Protein AF-A0A3L6LCI3-F1 (afdb_monomer)

Foldseek 3Di:
DDDDPVVVVCVVPDPDDDPVVVVVVVVVVVVVVVVCLVVDLQPVVVLPDLVNQLCCVCPVVVHPGSPDCVCVVCSVVSSCVQQNDRVRNCVSPVVCQQQCWDAAPQLVHNPGIHGNVVDPDPSSVVSNVVVVVVVVVVVVVVVVVVVVVVVVVVVPQDPFNVQQVVALVCQPVLVPDPQWHAQPPDDPGGRIGGDPVVVVVSVVVVVVVVVVPDDDDPPPPPPDDPPDPVVQVVDPPDDDDDDD

Organism: NCBI:txid630700

Mean predicted aligned error: 19.73 Å

Structure (mmCIF, N/CA/C/O backbone):
data_AF-A0A3L6LCI3-F1
#
_entry.id   AF-A0A3L6LCI3-F1
#
loop_
_atom_site.group_PDB
_atom_site.id
_atom_site.type_symbol
_atom_site.label_atom_id
_atom_site.label_alt_id
_atom_site.label_comp_id
_atom_site.label_asym_id
_atom_site.label_entity_id
_atom_site.label_seq_id
_atom_site.pdbx_PDB_ins_code
_atom_site.Cartn_x
_atom_site.Cartn_y
_atom_site.Cartn_z
_atom_site.occupancy
_atom_site.B_iso_or_equiv
_atom_site.auth_seq_id
_atom_site.auth_comp_id
_atom_site.auth_asym_id
_atom_site.auth_atom_id
_atom_site.pdbx_PDB_model_num
ATOM 1 N N . MET A 1 1 ? 17.585 -8.993 -32.940 1.00 32.72 1 MET A N 1
ATOM 2 C CA . MET A 1 1 ? 18.441 -8.132 -33.786 1.00 32.72 1 MET A CA 1
ATOM 3 C C . MET A 1 1 ? 17.906 -6.717 -33.673 1.00 32.72 1 MET A C 1
ATOM 5 O O . MET A 1 1 ? 16.774 -6.487 -34.074 1.00 32.72 1 MET A O 1
ATOM 9 N N . GLY A 1 2 ? 18.643 -5.826 -33.009 1.00 42.09 2 GLY A N 1
ATOM 10 C CA . GLY A 1 2 ? 18.214 -4.447 -32.771 1.00 42.09 2 GLY A CA 1
ATOM 11 C C . GLY A 1 2 ? 18.491 -3.574 -33.990 1.00 42.09 2 GLY A C 1
ATOM 12 O O . GLY A 1 2 ? 19.618 -3.546 -34.478 1.00 42.09 2 GLY A O 1
ATOM 13 N N . LEU A 1 3 ? 17.468 -2.875 -34.481 1.00 35.41 3 LEU A N 1
ATOM 14 C CA . LEU A 1 3 ? 17.652 -1.781 -35.430 1.00 35.41 3 LEU A CA 1
ATOM 15 C C . LEU A 1 3 ? 18.329 -0.618 -34.696 1.00 35.41 3 LEU A C 1
ATOM 17 O O . LEU A 1 3 ? 17.829 -0.126 -33.687 1.00 35.41 3 LEU A O 1
ATOM 21 N N . THR A 1 4 ? 19.499 -0.221 -35.182 1.00 44.41 4 THR A N 1
ATOM 22 C CA . THR A 1 4 ? 20.309 0.866 -34.631 1.00 44.41 4 THR A CA 1
ATOM 23 C C . THR A 1 4 ? 19.629 2.222 -34.849 1.00 44.41 4 THR A C 1
ATOM 25 O O . THR A 1 4 ? 18.933 2.433 -35.843 1.00 44.41 4 THR A O 1
ATOM 28 N N . MET A 1 5 ? 19.851 3.174 -33.930 1.00 46.12 5 MET A N 1
ATOM 29 C CA . MET A 1 5 ? 19.224 4.509 -33.948 1.00 46.12 5 MET A CA 1
ATOM 30 C C . MET A 1 5 ? 19.386 5.272 -35.277 1.00 46.12 5 MET A C 1
ATOM 32 O O . MET A 1 5 ? 18.528 6.081 -35.612 1.00 46.12 5 MET A O 1
ATOM 36 N N . GLN A 1 6 ? 20.418 5.000 -36.081 1.00 41.06 6 GLN A N 1
ATOM 37 C CA . GLN A 1 6 ? 20.589 5.637 -37.395 1.00 41.06 6 GLN A CA 1
ATOM 38 C C . GLN A 1 6 ? 19.494 5.262 -38.408 1.00 41.06 6 GLN A C 1
ATOM 40 O O . GLN A 1 6 ? 19.037 6.132 -39.143 1.00 41.06 6 GLN A O 1
ATOM 45 N N . ALA A 1 7 ? 18.979 4.027 -38.383 1.00 47.06 7 ALA A N 1
ATOM 46 C CA . ALA A 1 7 ? 17.879 3.611 -39.260 1.00 47.06 7 ALA A CA 1
ATOM 47 C C . ALA A 1 7 ? 16.532 4.269 -38.884 1.00 47.06 7 ALA A C 1
ATOM 49 O O . ALA A 1 7 ? 15.598 4.308 -39.687 1.00 47.06 7 ALA A O 1
ATOM 50 N N . THR A 1 8 ? 16.413 4.801 -37.659 1.00 48.66 8 THR A N 1
ATOM 51 C CA . THR A 1 8 ? 15.167 5.399 -37.146 1.00 48.66 8 THR A CA 1
ATOM 52 C C . THR A 1 8 ? 14.911 6.816 -37.661 1.00 48.66 8 THR A C 1
ATOM 54 O O . THR A 1 8 ? 13.756 7.245 -37.723 1.00 48.66 8 THR A O 1
ATOM 57 N N . THR A 1 9 ? 15.958 7.534 -38.074 1.00 49.41 9 THR A N 1
ATOM 58 C CA . THR A 1 9 ? 15.839 8.894 -38.617 1.00 49.41 9 THR A CA 1
ATOM 59 C C . THR A 1 9 ? 15.362 8.869 -40.069 1.00 49.41 9 THR A C 1
ATOM 61 O O . THR A 1 9 ? 14.516 9.674 -40.445 1.00 49.41 9 THR A O 1
ATOM 64 N N . GLU A 1 10 ? 15.816 7.891 -40.858 1.00 51.12 10 GLU A N 1
ATOM 65 C CA . GLU A 1 10 ? 15.483 7.759 -42.285 1.00 51.12 10 GLU A CA 1
ATOM 66 C C . GLU A 1 10 ? 14.025 7.335 -42.534 1.00 51.12 10 GLU A C 1
ATOM 68 O O . GLU A 1 10 ? 13.419 7.728 -43.529 1.00 51.12 10 GLU A O 1
ATOM 73 N N . LEU A 1 11 ? 13.402 6.587 -41.612 1.00 51.72 11 LEU A N 1
ATOM 74 C CA . LEU A 1 11 ? 11.986 6.205 -41.737 1.00 51.72 11 LEU A CA 1
ATOM 75 C C . LEU A 1 11 ? 11.007 7.352 -41.441 1.00 51.72 11 LEU A C 1
ATOM 77 O O . LEU A 1 11 ? 9.846 7.264 -41.839 1.00 51.72 11 LEU A O 1
ATOM 81 N N . LYS A 1 12 ? 11.456 8.405 -40.745 1.00 51.84 12 LYS A N 1
ATOM 82 C CA . LYS A 1 12 ? 10.660 9.619 -40.503 1.00 51.84 12 LYS A CA 1
ATOM 83 C C . LYS A 1 12 ? 10.678 10.586 -41.690 1.00 51.84 12 LYS A C 1
ATOM 85 O O . LYS A 1 12 ? 9.777 11.412 -41.777 1.00 51.84 12 LYS A O 1
ATOM 90 N N . THR A 1 13 ? 11.681 10.501 -42.566 1.00 52.44 13 THR A N 1
ATOM 91 C CA . THR A 1 13 ? 11.936 11.485 -43.634 1.00 52.44 13 THR A CA 1
ATOM 92 C C . THR A 1 13 ? 11.823 10.932 -45.055 1.00 52.44 13 THR A C 1
ATOM 94 O O . THR A 1 13 ? 11.831 11.718 -45.997 1.00 52.44 13 THR A O 1
ATOM 97 N N . ALA A 1 14 ? 11.688 9.617 -45.248 1.00 49.41 14 ALA A N 1
ATOM 98 C CA . ALA A 1 14 ? 11.545 9.039 -46.583 1.00 49.41 14 ALA A CA 1
ATOM 99 C C . ALA A 1 14 ? 10.109 9.181 -47.126 1.00 49.41 14 ALA A C 1
ATOM 101 O O . ALA A 1 14 ? 9.193 8.465 -46.706 1.00 49.41 14 ALA A O 1
ATOM 102 N N . GLU A 1 15 ? 9.924 10.083 -48.091 1.00 48.50 15 GLU A N 1
ATOM 103 C CA . GLU A 1 15 ? 8.710 10.183 -48.905 1.00 48.50 15 GLU A CA 1
ATOM 104 C C . GLU A 1 15 ? 8.421 8.839 -49.604 1.00 48.50 15 GLU A C 1
ATOM 106 O O . GLU A 1 15 ? 9.296 8.252 -50.240 1.00 48.50 15 GLU A O 1
ATOM 111 N N . GLY A 1 16 ? 7.187 8.330 -49.469 1.00 54.41 16 GLY A N 1
ATOM 112 C CA . GLY A 1 16 ? 6.705 7.167 -50.231 1.00 54.41 16 GLY A CA 1
ATOM 113 C C . GLY A 1 16 ? 6.330 5.899 -49.448 1.00 54.41 16 GLY A C 1
ATOM 114 O O . GLY A 1 16 ? 6.072 4.873 -50.076 1.00 54.41 16 GLY A O 1
ATOM 115 N N . LYS A 1 17 ? 6.246 5.909 -48.108 1.00 56.97 17 LYS A N 1
ATOM 116 C CA . LYS A 1 17 ? 5.760 4.740 -47.335 1.00 56.97 17 LYS A CA 1
ATOM 117 C C . LYS A 1 17 ? 4.324 4.904 -46.825 1.00 56.97 17 LYS A C 1
ATOM 119 O O . LYS A 1 17 ? 3.899 5.985 -46.432 1.00 56.97 17 LYS A O 1
ATOM 124 N N . SER A 1 18 ? 3.582 3.788 -46.827 1.00 66.12 18 SER A N 1
ATOM 125 C CA . SER A 1 18 ? 2.167 3.709 -46.433 1.00 66.12 18 SER A CA 1
ATOM 126 C C . SER A 1 18 ? 1.929 4.308 -45.036 1.00 66.12 18 SER A C 1
ATOM 128 O O . SER A 1 18 ? 2.575 3.864 -44.082 1.00 66.12 18 SER A O 1
ATOM 130 N N . PRO A 1 19 ? 0.962 5.232 -44.867 1.00 69.94 19 PRO A N 1
ATOM 131 C CA . PRO A 1 19 ? 0.621 5.840 -43.575 1.00 69.94 19 PRO A CA 1
ATOM 132 C C . PRO A 1 19 ? 0.381 4.830 -42.444 1.00 69.94 19 PRO A C 1
ATOM 134 O O . PRO A 1 19 ? 0.658 5.113 -41.280 1.00 69.94 19 PRO A O 1
ATOM 137 N N . ARG A 1 20 ? -0.073 3.613 -42.779 1.00 67.75 20 ARG A N 1
ATOM 138 C CA . ARG A 1 20 ? -0.286 2.530 -41.808 1.00 67.75 20 ARG A CA 1
ATOM 139 C C . ARG A 1 20 ? 1.012 2.006 -41.191 1.00 67.75 20 ARG A C 1
ATOM 141 O O . ARG A 1 20 ? 1.015 1.677 -40.013 1.00 67.75 20 ARG A O 1
ATOM 148 N N . LEU A 1 21 ? 2.105 1.947 -41.954 1.00 66.62 21 LEU A N 1
ATOM 149 C CA . LEU A 1 21 ? 3.417 1.514 -41.455 1.00 66.62 21 LEU A CA 1
ATOM 150 C C . LEU A 1 21 ? 4.016 2.550 -40.496 1.00 66.62 21 LEU A C 1
ATOM 152 O O . LEU A 1 21 ? 4.555 2.176 -39.459 1.00 66.62 21 LEU A O 1
ATOM 156 N N . ILE A 1 22 ? 3.861 3.843 -40.801 1.00 70.12 22 ILE A N 1
ATOM 157 C CA . ILE A 1 22 ? 4.295 4.935 -39.915 1.00 70.12 22 ILE A CA 1
ATOM 158 C C . ILE A 1 22 ? 3.486 4.915 -38.612 1.00 70.12 22 ILE A C 1
ATOM 160 O O . ILE A 1 22 ? 4.073 4.970 -37.533 1.00 70.12 22 ILE A O 1
ATOM 164 N N . ALA A 1 23 ? 2.1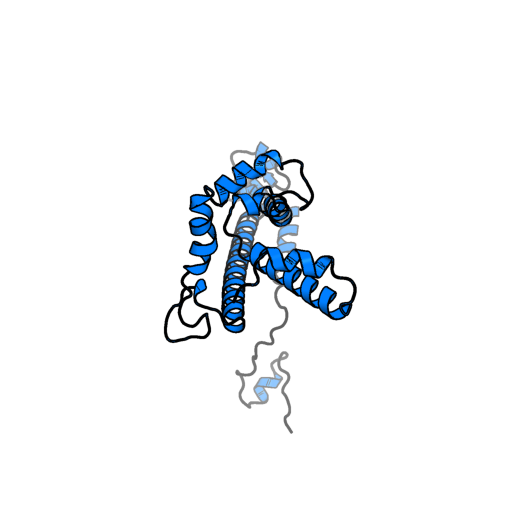61 4.766 -38.699 1.00 71.62 23 ALA A N 1
ATOM 165 C CA . ALA A 1 23 ? 1.294 4.676 -37.526 1.00 71.62 23 ALA A CA 1
ATOM 166 C C . ALA A 1 23 ? 1.604 3.441 -36.662 1.00 71.62 23 ALA A C 1
ATOM 168 O O . ALA A 1 23 ? 1.714 3.557 -35.445 1.00 71.62 23 ALA A O 1
ATOM 169 N N . ALA A 1 24 ? 1.809 2.271 -37.278 1.00 64.94 24 ALA A N 1
ATOM 170 C CA . ALA A 1 24 ? 2.185 1.051 -36.564 1.00 64.94 24 ALA A CA 1
ATOM 171 C C . ALA A 1 24 ? 3.542 1.195 -35.856 1.00 64.94 24 ALA A C 1
ATOM 173 O O . ALA A 1 24 ? 3.693 0.778 -34.710 1.00 64.94 24 ALA A O 1
ATOM 174 N N . PHE A 1 25 ? 4.516 1.837 -36.503 1.00 66.94 25 PHE A N 1
ATOM 175 C CA . PHE A 1 25 ? 5.829 2.085 -35.916 1.00 66.94 25 PHE A CA 1
ATOM 176 C C . PHE A 1 25 ? 5.777 3.106 -34.769 1.00 66.94 25 PHE A C 1
ATOM 178 O O . PHE A 1 25 ? 6.369 2.882 -33.716 1.00 66.94 25 PHE A O 1
ATOM 185 N N . GLN A 1 26 ? 5.018 4.194 -34.918 1.00 72.50 26 GLN A N 1
ATOM 186 C CA . GLN A 1 26 ? 4.777 5.154 -33.835 1.00 72.50 26 GLN A CA 1
ATOM 187 C C . GLN A 1 26 ? 4.053 4.511 -32.649 1.00 72.50 26 GLN A C 1
ATOM 189 O O . GLN A 1 26 ? 4.414 4.771 -31.501 1.00 72.50 26 GLN A O 1
ATOM 194 N N . ALA A 1 27 ? 3.071 3.647 -32.912 1.00 69.06 27 ALA A N 1
ATOM 195 C CA . ALA A 1 27 ? 2.385 2.884 -31.879 1.00 69.06 27 ALA A CA 1
ATOM 196 C C . ALA A 1 27 ? 3.347 1.927 -31.157 1.00 69.06 27 ALA A C 1
ATOM 198 O O . ALA A 1 27 ? 3.328 1.864 -29.929 1.00 69.06 27 ALA A O 1
ATOM 199 N N . HIS A 1 28 ? 4.236 1.248 -31.887 1.00 66.69 28 HIS A N 1
ATOM 200 C CA . HIS A 1 28 ? 5.262 0.380 -31.307 1.00 66.69 28 HIS A CA 1
ATOM 201 C C . HIS A 1 28 ? 6.237 1.156 -30.413 1.00 66.69 28 HIS A C 1
ATOM 203 O O . HIS A 1 28 ? 6.391 0.795 -29.251 1.00 66.69 28 HIS A O 1
ATOM 209 N N . ILE A 1 29 ? 6.789 2.278 -30.893 1.00 68.75 29 ILE A N 1
ATOM 210 C CA . ILE A 1 29 ? 7.666 3.157 -30.098 1.00 68.75 29 ILE A CA 1
ATOM 211 C C . ILE A 1 29 ? 6.950 3.661 -28.845 1.00 68.75 29 ILE A C 1
ATOM 213 O O . ILE A 1 29 ? 7.531 3.695 -27.766 1.00 68.75 29 ILE A O 1
ATOM 217 N N . THR A 1 30 ? 5.688 4.066 -28.977 1.00 68.50 30 THR A N 1
ATOM 218 C CA . THR A 1 30 ? 4.899 4.575 -27.848 1.00 68.50 30 THR A CA 1
ATOM 219 C C . THR A 1 30 ? 4.636 3.471 -26.822 1.00 68.50 30 THR A C 1
ATOM 221 O O . THR A 1 30 ? 4.711 3.719 -25.622 1.00 68.50 30 THR A O 1
ATOM 224 N N . THR A 1 31 ? 4.397 2.243 -27.285 1.00 63.69 31 THR A N 1
ATOM 225 C CA . THR A 1 31 ? 4.211 1.064 -26.428 1.00 63.69 31 THR A CA 1
ATOM 226 C C . THR A 1 31 ? 5.503 0.682 -25.709 1.00 63.69 31 THR A C 1
ATOM 228 O O . THR A 1 31 ? 5.476 0.430 -24.507 1.00 63.69 31 THR A O 1
ATOM 231 N N . ASP A 1 32 ? 6.637 0.673 -26.410 1.00 61.31 32 ASP A N 1
ATOM 232 C CA . ASP A 1 32 ? 7.935 0.362 -25.808 1.00 61.31 32 ASP A CA 1
ATOM 233 C C . ASP A 1 32 ? 8.369 1.451 -24.824 1.00 61.31 32 ASP A C 1
ATOM 235 O O . ASP A 1 32 ? 8.791 1.136 -23.718 1.00 61.31 32 ASP A O 1
ATOM 239 N N . LYS A 1 33 ? 8.138 2.729 -25.143 1.00 63.88 33 LYS A N 1
ATOM 240 C CA . LYS A 1 33 ? 8.373 3.836 -24.209 1.00 63.88 33 LYS A CA 1
ATOM 241 C C . LYS A 1 33 ? 7.529 3.703 -22.938 1.00 63.88 33 LYS A C 1
ATOM 243 O O . LYS A 1 33 ? 8.049 3.890 -21.844 1.00 63.88 33 LYS A O 1
ATOM 248 N N . ALA A 1 34 ? 6.248 3.354 -23.065 1.00 59.12 34 ALA A N 1
ATOM 249 C CA . ALA A 1 34 ? 5.382 3.120 -21.911 1.00 59.12 34 ALA A CA 1
ATOM 250 C C . ALA A 1 34 ? 5.844 1.908 -21.079 1.00 59.12 34 ALA A C 1
ATOM 252 O O . ALA A 1 34 ? 5.776 1.942 -19.852 1.00 59.12 34 ALA A O 1
ATOM 253 N N . ARG A 1 35 ? 6.357 0.851 -21.727 1.00 56.38 35 ARG A N 1
ATOM 254 C CA . ARG A 1 35 ? 6.967 -0.299 -21.041 1.00 56.38 35 ARG A CA 1
ATOM 255 C C . ARG A 1 35 ? 8.229 0.111 -20.279 1.00 56.38 35 ARG A C 1
ATOM 257 O O . ARG A 1 35 ? 8.365 -0.258 -19.116 1.00 56.38 35 ARG A O 1
ATOM 264 N N . ASP A 1 36 ? 9.112 0.885 -20.899 1.00 63.78 36 ASP A N 1
ATOM 265 C CA . ASP A 1 36 ? 10.363 1.346 -20.292 1.00 63.78 36 ASP A CA 1
ATOM 266 C C . ASP A 1 36 ? 10.110 2.310 -19.122 1.00 63.78 36 ASP A C 1
ATOM 268 O O . ASP A 1 36 ? 10.795 2.249 -18.103 1.00 63.78 36 ASP A O 1
ATOM 272 N N . GLU A 1 37 ? 9.084 3.161 -19.216 1.00 61.91 37 GLU A N 1
ATOM 273 C CA . GLU A 1 37 ? 8.631 4.013 -18.110 1.00 61.91 37 GLU A CA 1
ATOM 274 C C . GLU A 1 37 ? 8.095 3.186 -16.927 1.00 61.91 37 GLU A C 1
ATOM 276 O O . GLU A 1 37 ? 8.355 3.536 -15.777 1.00 61.91 37 GLU A O 1
ATOM 281 N N . LEU A 1 38 ? 7.408 2.067 -17.191 1.00 56.84 38 LEU A N 1
ATOM 282 C CA . LEU A 1 38 ? 6.900 1.143 -16.166 1.00 56.84 38 LEU A CA 1
ATOM 283 C C . LEU A 1 38 ? 7.989 0.260 -15.537 1.00 56.84 38 LEU A C 1
ATOM 285 O O . LEU A 1 38 ? 7.822 -0.197 -14.408 1.00 56.84 38 LEU A O 1
ATOM 289 N N . GLN A 1 39 ? 9.092 0.015 -16.247 1.00 62.38 39 GLN A N 1
ATOM 290 C CA . GLN A 1 39 ? 10.251 -0.723 -15.734 1.00 62.38 39 GLN A CA 1
ATOM 291 C C . GLN A 1 39 ? 11.359 0.186 -15.191 1.00 62.38 39 GLN A C 1
ATOM 293 O O . GLN A 1 39 ? 12.398 -0.311 -14.757 1.00 62.38 39 GLN A O 1
ATOM 298 N N . GLN A 1 40 ? 11.156 1.507 -15.190 1.00 69.06 40 GLN A N 1
ATOM 299 C CA . GLN A 1 40 ? 12.139 2.452 -14.681 1.00 69.06 40 GLN A CA 1
ATOM 300 C C . GLN A 1 40 ? 12.394 2.184 -13.191 1.00 69.06 40 GLN A C 1
ATOM 302 O O . GLN A 1 40 ? 11.510 2.364 -12.358 1.00 69.06 40 GLN A O 1
ATOM 307 N N . THR A 1 41 ? 13.617 1.784 -12.848 1.00 71.00 41 THR A N 1
ATOM 308 C CA . THR A 1 41 ? 14.081 1.620 -11.458 1.00 71.00 41 THR A CA 1
ATOM 309 C C . THR A 1 41 ? 14.985 2.765 -11.006 1.00 71.00 41 THR A C 1
ATOM 311 O O . THR A 1 41 ? 15.467 2.776 -9.880 1.00 71.00 41 THR A O 1
ATOM 314 N N . ASP A 1 42 ? 15.220 3.752 -11.866 1.00 82.38 42 ASP A N 1
ATOM 315 C CA . ASP A 1 42 ? 16.011 4.928 -11.529 1.00 82.38 42 ASP A CA 1
ATOM 316 C C . ASP A 1 42 ? 15.129 5.980 -10.850 1.00 82.38 42 ASP A C 1
ATOM 318 O O . ASP A 1 42 ? 14.362 6.699 -11.504 1.00 82.38 42 ASP A O 1
ATOM 322 N N . LEU A 1 43 ? 15.271 6.102 -9.528 1.00 85.19 43 LEU A N 1
ATOM 323 C CA . LEU A 1 43 ? 14.546 7.088 -8.733 1.00 85.19 43 LEU A CA 1
ATOM 324 C C . LEU A 1 43 ? 14.728 8.509 -9.285 1.00 85.19 43 LEU A C 1
ATOM 326 O O . LEU A 1 43 ? 13.774 9.283 -9.278 1.00 85.19 43 LEU A O 1
ATOM 330 N N . ASN A 1 44 ? 15.908 8.877 -9.797 1.00 86.69 44 ASN A N 1
ATOM 331 C CA . ASN A 1 44 ? 16.148 10.224 -10.327 1.00 86.69 44 ASN A CA 1
ATOM 332 C C . ASN A 1 44 ? 15.313 10.517 -11.572 1.00 86.69 44 ASN A C 1
ATOM 334 O O . ASN A 1 44 ? 14.915 11.660 -11.771 1.00 86.69 44 ASN A O 1
ATOM 338 N N . LYS A 1 45 ? 14.977 9.499 -12.365 1.00 85.06 45 LYS A N 1
ATOM 339 C CA . LYS A 1 45 ? 14.060 9.647 -13.500 1.00 85.06 45 LYS A CA 1
ATOM 340 C C . LYS A 1 45 ? 12.602 9.622 -13.051 1.00 85.06 45 LYS A C 1
ATOM 342 O O . LYS A 1 45 ? 11.815 10.454 -13.494 1.00 85.06 45 LYS A O 1
ATOM 347 N N . ILE A 1 46 ? 12.245 8.720 -12.136 1.00 84.31 46 ILE A N 1
ATOM 348 C CA . ILE A 1 46 ? 10.865 8.558 -11.648 1.00 84.31 46 ILE A CA 1
ATOM 349 C C . ILE A 1 46 ? 10.372 9.828 -10.944 1.00 84.31 46 ILE A C 1
ATOM 351 O O . ILE A 1 46 ? 9.253 10.271 -11.207 1.00 84.31 46 ILE A O 1
ATOM 355 N N . LYS A 1 47 ? 11.216 10.458 -10.114 1.00 87.38 47 LYS A N 1
ATOM 356 C CA . LYS A 1 47 ? 10.904 11.701 -9.379 1.00 87.38 47 LYS A CA 1
ATOM 357 C C . LYS A 1 47 ? 10.477 12.855 -10.289 1.00 87.38 47 LYS A C 1
ATOM 359 O O . LYS A 1 47 ? 9.695 13.713 -9.883 1.00 87.38 47 LYS A O 1
ATOM 364 N N . LEU A 1 48 ? 10.964 12.865 -11.528 1.00 86.06 48 LEU A N 1
ATOM 365 C CA . LEU A 1 48 ? 10.647 13.901 -12.508 1.00 86.06 48 LEU A CA 1
ATOM 366 C C . LEU A 1 48 ? 9.277 13.693 -13.164 1.00 86.06 48 LEU A C 1
ATOM 368 O O . LEU A 1 48 ? 8.723 14.644 -13.716 1.00 86.06 48 LEU A O 1
ATOM 372 N N . THR A 1 49 ? 8.709 12.486 -13.085 1.00 85.56 49 THR A N 1
ATOM 373 C CA . THR A 1 49 ? 7.417 12.171 -13.701 1.00 85.56 49 THR A CA 1
ATOM 374 C C . THR A 1 49 ? 6.261 12.817 -12.940 1.00 85.56 49 THR A C 1
ATOM 376 O O . THR A 1 49 ? 6.194 12.792 -11.710 1.00 85.56 49 THR A O 1
ATOM 379 N N . GLU A 1 50 ? 5.282 13.353 -13.670 1.00 86.38 50 GLU A N 1
ATOM 380 C CA . GLU A 1 50 ? 4.083 13.918 -13.040 1.00 86.38 50 GLU A CA 1
ATOM 381 C C . GLU A 1 50 ? 3.233 12.857 -12.334 1.00 86.38 50 GLU A C 1
ATOM 383 O O . GLU A 1 50 ? 2.576 13.165 -11.342 1.00 86.38 50 GLU A O 1
ATOM 388 N N . ALA A 1 51 ? 3.268 11.603 -12.793 1.00 86.56 51 ALA A N 1
ATOM 389 C CA . ALA A 1 51 ? 2.588 10.498 -12.122 1.00 86.56 51 ALA A CA 1
ATOM 390 C C . ALA A 1 51 ? 3.129 10.291 -10.698 1.00 86.56 51 ALA A C 1
ATOM 392 O O . ALA A 1 51 ? 2.350 10.242 -9.743 1.00 86.56 51 ALA A O 1
ATOM 393 N N . PHE A 1 52 ? 4.456 10.258 -10.540 1.00 87.44 52 PHE A N 1
ATOM 394 C CA . PHE A 1 52 ? 5.087 10.131 -9.231 1.00 87.44 52 PHE A CA 1
ATOM 395 C C . PHE A 1 52 ? 4.789 11.333 -8.332 1.00 87.44 52 PHE A C 1
ATOM 397 O O . PHE A 1 52 ? 4.380 11.152 -7.185 1.00 87.44 52 PHE A O 1
ATOM 404 N N . LYS A 1 53 ? 4.919 12.565 -8.847 1.00 90.88 53 LYS A N 1
ATOM 405 C CA . LYS A 1 53 ? 4.625 13.774 -8.057 1.00 90.88 53 LYS A CA 1
ATOM 406 C C . LYS A 1 53 ? 3.175 13.802 -7.580 1.00 90.88 53 LYS A C 1
ATOM 408 O O . LYS A 1 53 ? 2.930 14.067 -6.406 1.00 90.88 53 LYS A O 1
ATOM 413 N N . LYS A 1 54 ? 2.214 13.467 -8.449 1.00 92.81 54 LYS A N 1
ATOM 414 C CA . LYS A 1 54 ? 0.789 13.354 -8.091 1.00 92.81 54 LYS A CA 1
ATOM 415 C C . LYS A 1 54 ? 0.560 12.337 -6.969 1.00 92.81 54 LYS A C 1
ATOM 417 O O . LYS A 1 54 ? -0.146 12.651 -6.011 1.00 92.81 54 LYS A O 1
ATOM 422 N N . ALA A 1 55 ? 1.185 11.162 -7.056 1.00 91.38 55 ALA A N 1
ATOM 423 C CA . ALA A 1 55 ? 1.088 10.133 -6.023 1.00 91.38 55 ALA A CA 1
ATOM 424 C C . ALA A 1 55 ? 1.706 10.591 -4.690 1.00 91.38 55 ALA A C 1
ATOM 426 O O . ALA A 1 55 ? 1.073 10.463 -3.644 1.00 91.38 55 ALA A O 1
ATOM 427 N N . MET A 1 56 ? 2.898 11.194 -4.715 1.00 92.19 56 MET A N 1
ATOM 428 C CA . MET A 1 56 ? 3.567 11.718 -3.518 1.00 92.19 56 MET A CA 1
ATOM 429 C C . MET A 1 56 ? 2.773 12.842 -2.844 1.00 92.19 56 MET A C 1
ATOM 431 O O . MET A 1 56 ? 2.645 12.841 -1.619 1.00 92.19 56 MET A O 1
ATOM 435 N N . ARG A 1 57 ? 2.195 13.767 -3.625 1.00 94.50 57 ARG A N 1
ATOM 436 C CA . ARG A 1 57 ? 1.321 14.836 -3.113 1.00 94.50 57 ARG A CA 1
ATOM 437 C C . ARG A 1 57 ? 0.158 14.252 -2.317 1.00 94.50 57 ARG A C 1
ATOM 439 O O . ARG A 1 57 ? -0.071 14.654 -1.181 1.00 94.50 57 ARG A O 1
ATOM 446 N N . GLN A 1 58 ? -0.545 13.276 -2.882 1.00 93.38 58 GLN A N 1
ATOM 447 C CA . GLN A 1 58 ? -1.751 12.734 -2.262 1.00 93.38 58 GLN A CA 1
ATOM 448 C C . GLN A 1 58 ? -1.450 11.757 -1.117 1.00 93.38 58 GLN A C 1
ATOM 450 O O . GLN A 1 58 ? -2.035 11.868 -0.044 1.00 93.38 58 GLN A O 1
ATOM 455 N N . ILE A 1 59 ? -0.543 10.801 -1.325 1.00 91.75 59 ILE A N 1
ATOM 456 C CA . ILE A 1 59 ? -0.331 9.683 -0.393 1.00 91.75 59 ILE A CA 1
ATOM 457 C C . ILE A 1 59 ? 0.620 10.080 0.740 1.00 91.75 59 ILE A C 1
ATOM 459 O O . ILE A 1 59 ? 0.339 9.815 1.908 1.00 91.75 59 ILE A O 1
ATOM 463 N N . VAL A 1 60 ? 1.742 10.729 0.412 1.00 93.06 60 VAL A N 1
ATOM 464 C CA . VAL A 1 60 ? 2.812 11.019 1.383 1.00 93.06 60 VAL A CA 1
ATOM 465 C C . VAL A 1 60 ? 2.633 12.394 2.022 1.00 93.06 60 VAL A C 1
ATOM 467 O O . VAL A 1 60 ? 2.725 12.525 3.243 1.00 93.06 60 VAL A O 1
ATOM 470 N N . LEU A 1 61 ? 2.347 13.419 1.216 1.00 93.38 61 LEU A N 1
ATOM 471 C CA . LEU A 1 61 ? 2.136 14.792 1.691 1.00 93.38 61 LEU A CA 1
ATOM 472 C C . LEU A 1 61 ? 0.695 15.066 2.140 1.00 93.38 61 LEU A C 1
ATOM 474 O O . LEU A 1 61 ? 0.450 16.111 2.745 1.00 93.38 61 LEU A O 1
ATOM 478 N N . LYS A 1 62 ? -0.231 14.127 1.896 1.00 92.94 62 LYS A N 1
ATOM 479 C CA . LYS A 1 62 ? -1.651 14.213 2.277 1.00 92.94 62 LYS A CA 1
ATOM 480 C C . LYS A 1 62 ? -2.339 15.476 1.750 1.00 92.94 62 LYS A C 1
ATOM 482 O O . LYS A 1 62 ? -3.171 16.066 2.433 1.00 92.94 62 LYS A O 1
ATOM 487 N N . ALA A 1 63 ? -1.966 15.913 0.550 1.00 91.81 63 ALA A N 1
ATOM 488 C CA . ALA A 1 63 ? -2.641 17.007 -0.127 1.00 91.81 63 ALA A CA 1
ATOM 489 C C . ALA A 1 63 ? -4.082 16.609 -0.481 1.00 91.81 63 ALA A C 1
ATOM 491 O O . ALA A 1 63 ? -4.341 15.468 -0.866 1.00 91.81 63 ALA A O 1
ATOM 492 N N . GLU A 1 64 ? -5.005 17.568 -0.402 1.00 89.25 64 GLU A N 1
ATOM 493 C CA . GLU A 1 64 ? -6.421 17.359 -0.739 1.00 89.25 64 GLU A CA 1
ATOM 494 C C . GLU A 1 64 ? -6.622 16.931 -2.198 1.00 89.25 64 GLU A C 1
ATOM 496 O O . GLU A 1 64 ? -7.518 16.148 -2.508 1.00 89.25 64 GLU A O 1
ATOM 501 N N . THR A 1 65 ? -5.769 17.424 -3.103 1.00 88.19 65 THR A N 1
ATOM 502 C CA . THR A 1 65 ? -5.807 17.098 -4.531 1.00 88.19 65 THR A CA 1
ATOM 503 C C . THR A 1 65 ? -4.429 16.693 -5.043 1.00 88.19 65 THR A C 1
ATOM 505 O O . THR A 1 65 ? -3.394 17.162 -4.566 1.00 88.19 65 THR A O 1
ATOM 508 N N . THR A 1 66 ? -4.404 15.851 -6.078 1.00 85.12 66 THR A N 1
ATOM 509 C CA . THR A 1 66 ? -3.163 15.400 -6.736 1.00 85.12 66 THR A CA 1
ATOM 510 C C . THR A 1 66 ? -2.446 16.518 -7.503 1.00 85.12 66 THR A C 1
ATOM 512 O O . THR A 1 66 ? -1.267 16.391 -7.840 1.00 85.12 66 THR A O 1
ATOM 515 N N . THR A 1 67 ? -3.140 17.622 -7.786 1.00 87.94 67 THR A N 1
ATOM 516 C CA . THR A 1 67 ? -2.628 18.776 -8.538 1.00 87.94 67 THR A CA 1
ATOM 517 C C . THR A 1 67 ? -2.086 19.891 -7.650 1.00 87.94 67 THR A C 1
ATOM 519 O O . THR A 1 67 ? -1.507 20.835 -8.178 1.00 87.94 67 THR A O 1
ATOM 522 N N . SER A 1 68 ? -2.259 19.816 -6.327 1.00 90.00 68 SER A N 1
ATOM 523 C CA . SER A 1 68 ? -1.747 20.841 -5.414 1.00 90.00 68 SER A CA 1
ATOM 524 C C . SER A 1 68 ? -0.219 20.810 -5.349 1.00 90.00 68 SER A C 1
ATOM 526 O O . SER A 1 68 ? 0.366 19.828 -4.898 1.00 90.00 68 SER A O 1
ATOM 528 N N . THR A 1 69 ? 0.423 21.899 -5.774 1.00 90.75 69 THR A N 1
ATOM 529 C CA . THR A 1 69 ? 1.889 22.046 -5.811 1.00 90.75 69 THR A CA 1
ATOM 530 C C . THR A 1 69 ? 2.461 22.781 -4.596 1.00 90.75 69 THR A C 1
ATOM 532 O O . THR A 1 69 ? 3.668 22.993 -4.507 1.00 90.75 69 THR A O 1
ATOM 535 N N . ALA A 1 70 ? 1.616 23.154 -3.628 1.00 91.62 70 ALA A N 1
ATOM 536 C CA . ALA A 1 70 ? 1.990 23.999 -2.488 1.00 91.62 70 ALA A CA 1
ATOM 537 C C . ALA A 1 70 ? 3.138 23.431 -1.633 1.00 91.62 70 ALA A C 1
ATOM 539 O O . ALA A 1 70 ? 3.842 24.179 -0.962 1.00 91.62 70 ALA A O 1
ATOM 540 N N . ARG A 1 71 ? 3.324 22.106 -1.660 1.00 91.88 71 ARG A N 1
ATOM 541 C CA . ARG A 1 71 ? 4.346 21.383 -0.892 1.00 91.88 71 ARG A CA 1
ATOM 542 C C . ARG A 1 71 ? 5.374 20.685 -1.783 1.00 91.88 71 ARG A C 1
ATOM 544 O O . ARG A 1 71 ? 6.076 19.789 -1.322 1.00 91.88 71 ARG A O 1
ATOM 551 N N . ASP A 1 72 ? 5.487 21.086 -3.051 1.00 93.62 72 ASP A N 1
ATOM 552 C CA . ASP A 1 72 ? 6.407 20.447 -4.001 1.00 93.62 72 ASP A CA 1
ATOM 553 C C . ASP A 1 72 ? 7.875 20.568 -3.571 1.00 93.62 72 ASP A C 1
ATOM 555 O O . ASP A 1 72 ? 8.661 19.657 -3.816 1.00 93.62 72 ASP A O 1
ATOM 559 N N . ALA A 1 73 ? 8.223 21.633 -2.842 1.00 93.88 73 ALA A N 1
ATOM 560 C CA . ALA A 1 73 ? 9.550 21.809 -2.251 1.00 93.88 73 ALA A CA 1
ATOM 561 C C . ALA A 1 73 ? 9.941 20.686 -1.264 1.00 93.88 73 ALA A C 1
ATOM 563 O O . ALA A 1 73 ? 11.119 20.502 -0.975 1.00 93.88 73 ALA A O 1
ATOM 564 N N . GLU A 1 74 ? 8.977 19.915 -0.750 1.00 94.06 74 GLU A N 1
ATOM 565 C CA . GLU A 1 74 ? 9.221 18.799 0.171 1.00 94.06 74 GLU A CA 1
ATOM 566 C C . GLU A 1 74 ? 9.368 17.445 -0.538 1.00 94.06 74 GLU A C 1
ATOM 568 O O . GLU A 1 74 ? 9.734 16.458 0.106 1.00 94.06 74 GLU A O 1
ATOM 573 N N . LEU A 1 75 ? 9.071 17.364 -1.842 1.00 92.06 75 LEU A N 1
ATOM 574 C CA . LEU A 1 75 ? 8.975 16.091 -2.561 1.00 92.06 75 LEU A CA 1
ATOM 575 C C . LEU A 1 75 ? 10.284 15.307 -2.546 1.00 92.06 75 LEU A C 1
ATOM 577 O O . LEU A 1 75 ? 10.247 14.111 -2.270 1.00 92.06 75 LEU A O 1
ATOM 581 N N . ASP A 1 76 ? 11.423 15.957 -2.779 1.00 90.62 76 ASP A N 1
ATOM 582 C CA . ASP A 1 76 ? 12.720 15.272 -2.808 1.00 90.62 76 ASP A CA 1
ATOM 583 C C . ASP A 1 76 ? 13.094 14.703 -1.438 1.00 90.62 76 ASP A C 1
ATOM 585 O O . ASP A 1 76 ? 13.452 13.528 -1.326 1.00 90.62 76 ASP A O 1
ATOM 589 N N . ALA A 1 77 ? 12.932 15.499 -0.378 1.00 92.75 77 ALA A N 1
ATOM 590 C CA . ALA A 1 77 ? 13.201 15.059 0.988 1.00 92.75 77 ALA A CA 1
ATOM 591 C C . ALA A 1 77 ? 12.274 13.901 1.401 1.00 92.75 77 ALA A C 1
ATOM 593 O O . ALA A 1 77 ? 12.715 12.914 1.999 1.00 92.75 77 ALA A O 1
ATOM 594 N N . LYS A 1 78 ? 10.984 13.978 1.050 1.00 92.88 78 LYS A N 1
ATOM 595 C CA . LYS A 1 78 ? 10.018 12.906 1.322 1.00 92.88 78 LYS A CA 1
ATOM 596 C C . LYS A 1 78 ? 10.268 11.662 0.482 1.00 92.88 78 LYS A C 1
ATOM 598 O O . LYS A 1 78 ? 10.129 10.565 1.016 1.00 92.88 78 LYS A O 1
ATOM 603 N N . ALA A 1 79 ? 10.660 11.800 -0.781 1.00 89.88 79 ALA A N 1
ATOM 604 C CA . ALA A 1 79 ? 11.023 10.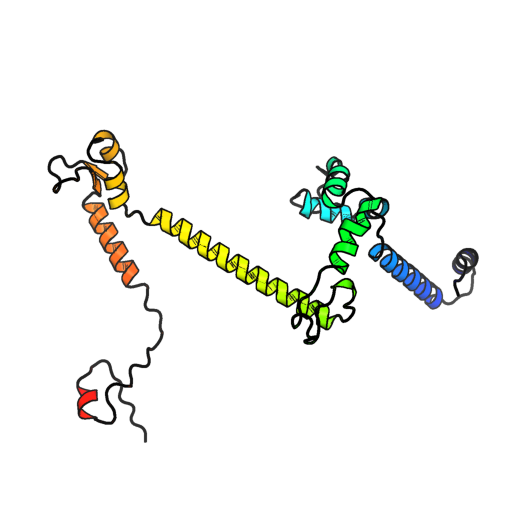671 -1.630 1.00 89.88 79 ALA A CA 1
ATOM 605 C C . ALA A 1 79 ? 12.257 9.952 -1.071 1.00 89.88 79 ALA A C 1
ATOM 607 O O . ALA A 1 79 ? 12.223 8.735 -0.925 1.00 89.88 79 ALA A O 1
ATOM 608 N N . ALA A 1 80 ? 13.289 10.695 -0.659 1.00 89.88 80 ALA A N 1
ATOM 609 C CA . ALA A 1 80 ? 14.472 10.128 -0.014 1.00 89.88 80 ALA A CA 1
ATOM 610 C C . ALA A 1 80 ? 14.133 9.419 1.308 1.00 89.88 80 ALA A C 1
ATOM 612 O O . ALA A 1 80 ? 14.632 8.333 1.576 1.00 89.88 80 ALA A O 1
ATOM 613 N N . THR A 1 81 ? 13.228 9.987 2.111 1.00 91.25 81 THR A N 1
ATOM 614 C CA . THR A 1 81 ? 12.757 9.348 3.355 1.00 91.25 81 THR A CA 1
ATOM 615 C C . THR A 1 81 ? 11.954 8.072 3.082 1.00 91.25 81 THR A C 1
ATOM 617 O O . THR A 1 81 ? 12.050 7.109 3.833 1.00 91.25 81 THR A O 1
ATOM 620 N N . THR A 1 82 ? 11.140 8.067 2.023 1.00 88.12 82 THR A N 1
ATOM 621 C CA . THR A 1 82 ? 10.214 6.963 1.718 1.00 88.12 82 THR A CA 1
ATOM 622 C C . THR A 1 82 ? 10.923 5.800 1.034 1.00 88.12 82 THR A C 1
ATOM 624 O O . THR A 1 82 ? 10.656 4.646 1.356 1.00 88.12 82 THR A O 1
ATOM 627 N N . PHE A 1 83 ? 11.824 6.095 0.096 1.00 87.88 83 PHE A N 1
ATOM 628 C CA . PHE A 1 83 ? 12.423 5.088 -0.777 1.00 87.88 83 PHE A CA 1
ATOM 629 C C . PHE A 1 83 ? 13.947 4.948 -0.625 1.00 87.88 83 PHE A C 1
ATOM 631 O O . PHE A 1 83 ? 14.539 4.037 -1.204 1.00 87.88 83 PHE A O 1
ATOM 638 N N . GLY A 1 84 ? 14.593 5.798 0.174 1.00 89.62 84 GLY A N 1
ATOM 639 C CA . GLY A 1 84 ? 16.048 5.828 0.338 1.00 89.62 84 GLY A CA 1
ATOM 640 C C . GLY A 1 84 ? 16.766 6.628 -0.752 1.00 89.62 84 GLY A C 1
ATOM 641 O O . GLY A 1 84 ? 16.160 7.404 -1.499 1.00 89.62 84 GLY A O 1
ATOM 642 N N . SER A 1 85 ? 18.088 6.457 -0.828 1.00 88.69 85 SER A N 1
ATOM 643 C CA . SER A 1 85 ? 18.896 7.044 -1.902 1.00 88.69 85 SER A CA 1
ATOM 644 C C . SER A 1 85 ? 18.566 6.410 -3.266 1.00 88.69 85 SER A C 1
ATOM 646 O O . SER A 1 85 ? 17.977 5.328 -3.315 1.00 88.69 85 SER A O 1
ATOM 648 N N . PRO A 1 86 ? 18.953 7.036 -4.395 1.00 86.19 86 PRO A N 1
ATOM 649 C CA . PRO A 1 86 ? 18.802 6.423 -5.716 1.00 86.19 86 PRO A CA 1
ATOM 650 C C . PRO A 1 86 ? 19.403 5.013 -5.813 1.00 86.19 86 PRO A C 1
ATOM 652 O O . PRO A 1 86 ? 18.765 4.134 -6.385 1.00 86.19 86 PRO A O 1
ATOM 655 N N . ASP A 1 87 ? 20.555 4.775 -5.180 1.00 86.94 87 ASP A N 1
ATOM 656 C CA . ASP A 1 87 ? 21.211 3.459 -5.165 1.00 86.94 87 ASP A CA 1
ATOM 657 C C . ASP A 1 87 ? 20.426 2.419 -4.349 1.00 86.94 87 ASP A C 1
ATOM 659 O O . ASP A 1 87 ? 20.428 1.233 -4.667 1.00 86.94 87 ASP A O 1
ATOM 663 N N . GLN A 1 88 ? 19.704 2.863 -3.317 1.00 88.12 88 GLN A N 1
ATOM 664 C CA . GLN A 1 88 ? 18.878 2.005 -2.464 1.00 88.12 88 GLN A CA 1
ATOM 665 C C . GLN A 1 88 ? 17.458 1.809 -3.001 1.00 88.12 88 GLN A C 1
ATOM 667 O O . GLN A 1 88 ? 16.746 0.922 -2.536 1.00 88.12 88 GLN A O 1
ATOM 672 N N . PHE A 1 89 ? 17.013 2.625 -3.960 1.00 87.50 89 PHE A N 1
ATOM 673 C CA . PHE A 1 89 ? 15.623 2.642 -4.411 1.00 87.50 89 PHE A CA 1
ATOM 674 C C . PHE A 1 89 ? 15.151 1.285 -4.930 1.00 87.50 89 PHE A C 1
ATOM 676 O O . PHE A 1 89 ? 14.058 0.838 -4.579 1.00 87.50 89 PHE A O 1
ATOM 683 N N . SER A 1 90 ? 15.969 0.626 -5.755 1.00 84.25 90 SER A N 1
ATOM 684 C CA . SER A 1 90 ? 15.625 -0.676 -6.332 1.00 84.25 90 SER A CA 1
ATOM 685 C C . SER A 1 90 ? 15.439 -1.732 -5.241 1.00 84.25 90 SER A C 1
ATOM 687 O O . SER A 1 90 ? 14.464 -2.486 -5.272 1.00 84.25 90 SER A O 1
ATOM 689 N N . GLU A 1 91 ? 16.334 -1.743 -4.250 1.00 86.94 91 GLU A N 1
ATOM 690 C CA . GLU A 1 91 ? 16.270 -2.648 -3.103 1.00 86.94 91 GLU A CA 1
ATOM 691 C C . GLU A 1 91 ? 15.056 -2.338 -2.215 1.00 86.94 91 GLU A C 1
ATOM 693 O O . GLU A 1 91 ? 14.297 -3.230 -1.850 1.00 86.94 91 GLU A O 1
ATOM 698 N N . ASN A 1 92 ? 14.806 -1.058 -1.935 1.00 87.06 92 ASN A N 1
ATOM 699 C CA . ASN A 1 92 ? 13.708 -0.605 -1.084 1.00 87.06 92 ASN A CA 1
ATOM 700 C C . ASN A 1 92 ? 12.324 -0.652 -1.739 1.00 87.06 92 ASN A C 1
ATOM 702 O O . ASN A 1 92 ? 11.334 -0.505 -1.024 1.00 87.06 92 ASN A O 1
ATOM 706 N N . SER A 1 93 ? 12.252 -0.840 -3.056 1.00 85.19 93 SER A N 1
ATOM 707 C CA . SER A 1 93 ? 10.999 -0.814 -3.812 1.00 85.19 93 SER A CA 1
ATOM 708 C C . SER A 1 93 ? 10.739 -2.164 -4.471 1.00 85.19 93 SER A C 1
ATOM 710 O O . SER A 1 93 ? 10.152 -3.049 -3.849 1.00 85.19 93 SER A O 1
ATOM 712 N N . LYS A 1 94 ? 11.184 -2.349 -5.721 1.00 84.38 94 LYS A N 1
ATOM 713 C CA . LYS A 1 94 ? 10.847 -3.534 -6.513 1.00 84.38 94 LYS A CA 1
ATOM 714 C C . LYS A 1 94 ? 11.359 -4.815 -5.861 1.00 84.38 94 LYS A C 1
ATOM 716 O O . LYS A 1 94 ? 10.601 -5.769 -5.779 1.00 84.38 94 LYS A O 1
ATOM 721 N N . ALA A 1 95 ? 12.593 -4.830 -5.354 1.00 88.31 95 ALA A N 1
ATOM 722 C CA . ALA A 1 95 ? 13.156 -6.042 -4.765 1.00 88.31 95 ALA A CA 1
ATOM 723 C C . ALA A 1 95 ? 12.393 -6.484 -3.508 1.00 88.31 95 ALA A C 1
ATOM 725 O O . ALA A 1 95 ? 12.127 -7.669 -3.356 1.00 88.31 95 ALA A O 1
ATOM 726 N N . LYS A 1 96 ? 11.983 -5.552 -2.635 1.00 90.06 96 LYS A N 1
ATOM 727 C CA . LYS A 1 96 ? 11.125 -5.881 -1.483 1.00 90.06 96 LYS A CA 1
ATOM 728 C C . LYS A 1 96 ? 9.789 -6.475 -1.911 1.00 90.06 96 LYS A C 1
ATOM 730 O O . LYS A 1 96 ? 9.375 -7.472 -1.339 1.00 90.06 96 LYS A O 1
ATOM 735 N N . ILE A 1 97 ? 9.147 -5.889 -2.923 1.00 90.31 97 ILE A N 1
ATOM 736 C CA . ILE A 1 97 ? 7.885 -6.413 -3.462 1.00 90.31 97 ILE A CA 1
ATOM 737 C C . ILE A 1 97 ? 8.105 -7.809 -4.048 1.00 90.31 97 ILE A C 1
ATOM 739 O O . ILE A 1 97 ? 7.364 -8.727 -3.726 1.00 90.31 97 ILE A O 1
ATOM 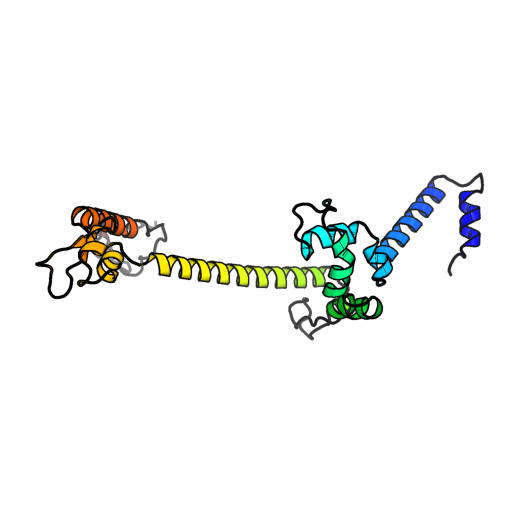743 N N . ASP A 1 98 ? 9.133 -7.982 -4.877 1.00 92.56 98 ASP A N 1
ATOM 744 C CA . ASP A 1 98 ? 9.427 -9.250 -5.540 1.00 92.56 98 ASP A CA 1
ATOM 745 C C . ASP A 1 98 ? 9.784 -10.358 -4.541 1.00 92.56 98 ASP A C 1
ATOM 747 O O . ASP A 1 98 ? 9.427 -11.511 -4.767 1.00 92.56 98 ASP A O 1
ATOM 751 N N . ASN A 1 99 ? 10.477 -10.017 -3.452 1.00 94.81 99 ASN A N 1
ATOM 752 C CA . ASN A 1 99 ? 10.940 -10.960 -2.436 1.00 94.81 99 ASN A CA 1
ATOM 753 C C . ASN A 1 99 ? 9.897 -11.259 -1.353 1.00 94.81 99 ASN A C 1
ATOM 755 O O . ASN A 1 99 ? 10.156 -12.121 -0.515 1.00 94.81 99 ASN A O 1
ATOM 759 N N . GLU A 1 100 ? 8.744 -10.583 -1.355 1.00 94.50 100 GLU A N 1
ATOM 760 C CA . GLU A 1 100 ? 7.669 -10.868 -0.405 1.00 94.50 100 GLU A CA 1
ATOM 761 C C . GLU A 1 100 ? 7.228 -12.328 -0.558 1.00 94.50 100 GLU A C 1
ATOM 763 O O . GLU A 1 100 ? 6.812 -12.758 -1.639 1.00 94.50 100 GLU A O 1
ATOM 768 N N . GLU A 1 101 ? 7.348 -13.105 0.516 1.00 94.88 101 GLU A N 1
ATOM 769 C CA . GLU A 1 101 ? 6.960 -14.508 0.507 1.00 94.88 101 GLU A CA 1
ATOM 770 C C . GLU A 1 101 ? 5.437 -14.627 0.582 1.00 94.88 101 GLU A C 1
ATOM 772 O O . GLU A 1 101 ? 4.787 -14.123 1.494 1.00 94.88 101 GLU A O 1
ATOM 777 N N . ILE A 1 102 ? 4.866 -15.343 -0.378 1.00 94.06 102 ILE A N 1
ATOM 778 C CA . ILE A 1 102 ? 3.461 -15.713 -0.426 1.00 94.06 102 ILE A CA 1
ATOM 779 C C . ILE A 1 102 ? 3.331 -17.133 0.134 1.00 94.06 102 ILE A C 1
ATOM 781 O O . ILE A 1 102 ? 3.809 -18.084 -0.498 1.00 94.06 102 ILE A O 1
ATOM 785 N N . PRO A 1 103 ? 2.667 -17.305 1.293 1.00 91.44 103 PRO A N 1
ATOM 786 C CA . PRO A 1 103 ? 2.424 -18.615 1.877 1.00 91.44 103 PRO A CA 1
ATOM 787 C C . PRO A 1 103 ? 1.699 -19.578 0.932 1.00 91.44 103 PRO A C 1
ATOM 789 O O . PRO A 1 103 ? 0.893 -19.184 0.081 1.00 91.44 103 PRO A O 1
ATOM 792 N N . LYS A 1 104 ? 1.940 -20.875 1.148 1.00 89.31 104 LYS A N 1
ATOM 793 C CA . LYS A 1 104 ? 1.266 -21.959 0.422 1.00 89.31 104 LYS A CA 1
ATOM 794 C C . LYS A 1 104 ? -0.262 -21.833 0.481 1.00 89.31 104 LYS A C 1
ATOM 796 O O . LYS A 1 104 ? -0.827 -21.425 1.497 1.00 89.31 104 LYS A O 1
ATOM 801 N N . GLY A 1 105 ? -0.932 -22.210 -0.605 1.00 85.25 105 GLY A N 1
ATOM 802 C CA . GLY A 1 105 ? -2.393 -22.223 -0.711 1.00 85.25 105 GLY A CA 1
ATOM 803 C C . GLY A 1 105 ? -3.043 -20.871 -1.028 1.00 85.25 105 GLY A C 1
ATOM 804 O O . GLY A 1 105 ? -4.177 -20.854 -1.498 1.00 85.25 105 GLY A O 1
ATOM 805 N N . ILE A 1 106 ? -2.347 -19.738 -0.862 1.00 87.69 106 ILE A N 1
ATOM 806 C CA . ILE A 1 106 ? -2.903 -18.411 -1.195 1.00 87.69 106 ILE A CA 1
ATOM 807 C C . ILE A 1 106 ? -2.876 -18.162 -2.708 1.00 87.69 106 ILE A C 1
ATOM 809 O O . ILE A 1 106 ? -3.854 -17.693 -3.290 1.00 87.69 106 ILE A O 1
ATOM 813 N N . SER A 1 107 ? -1.768 -18.510 -3.365 1.00 79.25 107 SER A N 1
ATOM 814 C CA . SER A 1 107 ? -1.592 -18.349 -4.814 1.00 79.25 107 SER A CA 1
ATOM 815 C C . SER A 1 107 ? -2.368 -19.379 -5.645 1.00 79.25 107 SER A C 1
ATOM 817 O O . SER A 1 107 ? -2.439 -19.254 -6.863 1.00 79.25 107 SER A O 1
ATOM 819 N N . GLY A 1 108 ? -2.972 -20.392 -5.013 1.00 77.44 108 GLY A N 1
ATOM 820 C CA . GLY A 1 108 ? -3.557 -21.555 -5.689 1.00 77.44 108 GLY A CA 1
ATOM 821 C C . GLY A 1 108 ? -2.558 -22.682 -5.975 1.00 77.44 108 GLY A C 1
ATOM 822 O O . GLY A 1 108 ? -2.963 -23.712 -6.504 1.00 77.44 108 GLY A O 1
ATOM 823 N N . ASP A 1 109 ? -1.284 -22.506 -5.610 1.00 75.31 109 ASP A N 1
ATOM 824 C CA . ASP A 1 109 ? -0.306 -23.590 -5.515 1.00 75.31 109 ASP A CA 1
ATOM 825 C C . ASP A 1 109 ? -0.249 -24.094 -4.066 1.00 75.31 109 ASP A C 1
ATOM 827 O O . ASP A 1 109 ? 0.037 -23.338 -3.132 1.00 75.31 109 ASP A O 1
ATOM 831 N N . GLU A 1 110 ? -0.569 -25.369 -3.869 1.00 76.06 110 GLU A N 1
ATOM 832 C CA . GLU A 1 110 ? -0.620 -25.986 -2.541 1.00 76.06 110 GLU A CA 1
ATOM 833 C C . GLU A 1 110 ? 0.748 -26.479 -2.062 1.00 76.06 110 GLU A C 1
ATOM 835 O O . GLU A 1 110 ? 0.924 -26.746 -0.871 1.00 76.06 110 GLU A O 1
ATOM 840 N N . ASN A 1 111 ? 1.731 -26.583 -2.960 1.00 71.44 111 ASN A N 1
ATOM 841 C CA . ASN A 1 111 ? 2.902 -27.402 -2.693 1.00 71.44 111 ASN A CA 1
ATOM 842 C C . ASN A 1 111 ? 4.071 -26.625 -2.085 1.00 71.44 111 ASN A C 1
ATOM 844 O O . ASN A 1 111 ? 4.812 -27.238 -1.327 1.00 71.44 111 ASN A O 1
ATOM 848 N N . ASN A 1 112 ? 4.226 -25.310 -2.324 1.00 74.31 112 ASN A N 1
ATOM 849 C CA . ASN A 1 112 ? 5.296 -24.505 -1.705 1.00 74.31 112 ASN A CA 1
ATOM 850 C C . ASN A 1 112 ? 4.965 -22.999 -1.608 1.00 74.31 112 ASN A C 1
ATOM 852 O O . ASN A 1 112 ? 4.285 -22.474 -2.495 1.00 74.31 112 ASN A O 1
ATOM 856 N N . PRO A 1 113 ? 5.489 -22.283 -0.588 1.00 86.56 113 PRO A N 1
ATOM 857 C CA . PRO A 1 113 ? 5.572 -20.824 -0.610 1.00 86.56 113 PRO A CA 1
ATOM 858 C C . PRO A 1 113 ? 6.355 -20.330 -1.832 1.00 86.56 113 PRO A C 1
ATOM 860 O O . PRO A 1 113 ? 7.291 -20.988 -2.291 1.00 86.56 113 PRO A O 1
ATOM 863 N N . LYS A 1 114 ? 5.974 -19.169 -2.364 1.00 90.19 114 LYS A N 1
ATOM 864 C CA . LYS A 1 114 ? 6.639 -18.529 -3.509 1.00 90.19 114 LYS A CA 1
ATOM 865 C C . LYS A 1 114 ? 6.874 -17.066 -3.215 1.00 90.19 114 LYS A C 1
ATOM 867 O O . LYS A 1 114 ? 6.029 -16.436 -2.596 1.00 90.19 114 LYS A O 1
ATOM 872 N N . THR A 1 115 ? 7.958 -16.499 -3.720 1.00 94.06 115 THR A N 1
ATOM 873 C CA . THR A 1 115 ? 8.126 -15.046 -3.681 1.00 94.06 115 THR A CA 1
ATOM 874 C C . THR A 1 115 ? 7.244 -14.395 -4.746 1.00 94.06 115 THR A C 1
ATOM 876 O O . THR A 1 115 ? 7.091 -14.934 -5.849 1.00 94.06 115 THR A O 1
ATOM 879 N N . LEU A 1 116 ? 6.642 -13.248 -4.434 1.00 93.56 116 LEU A N 1
ATOM 880 C CA . LEU A 1 116 ? 5.674 -12.574 -5.302 1.00 93.56 116 LEU A CA 1
ATOM 881 C C . LEU A 1 116 ? 6.237 -12.290 -6.704 1.00 93.56 116 LEU A C 1
ATOM 883 O O . LEU A 1 116 ? 5.534 -12.464 -7.696 1.00 93.56 116 LEU A O 1
ATOM 887 N N . GLY A 1 117 ? 7.523 -11.947 -6.802 1.00 91.56 117 GLY A N 1
ATOM 888 C CA . GLY A 1 117 ? 8.210 -11.660 -8.063 1.00 91.56 117 GLY A CA 1
ATOM 889 C C . GLY A 1 117 ? 8.373 -12.867 -8.993 1.00 91.56 117 GLY A C 1
ATOM 890 O O . GLY A 1 117 ? 8.657 -12.689 -10.174 1.00 91.56 117 GLY A O 1
ATOM 891 N N . THR A 1 118 ? 8.178 -14.094 -8.498 1.00 93.31 118 THR A N 1
ATOM 892 C CA . THR A 1 118 ? 8.206 -15.317 -9.326 1.00 93.31 118 THR A CA 1
ATOM 893 C C . THR A 1 118 ? 6.837 -15.679 -9.909 1.00 93.31 118 THR A C 1
ATOM 895 O O . THR A 1 118 ? 6.735 -16.581 -10.744 1.00 93.31 118 THR A O 1
ATOM 898 N N . ILE A 1 119 ? 5.774 -14.983 -9.494 1.00 89.31 119 ILE A N 1
ATOM 899 C CA . ILE A 1 119 ? 4.391 -15.267 -9.879 1.00 89.31 119 ILE A CA 1
ATOM 900 C C . ILE A 1 119 ? 4.012 -14.387 -11.071 1.00 89.31 119 ILE A C 1
ATOM 902 O O . ILE A 1 119 ? 3.641 -13.228 -10.923 1.00 89.31 119 ILE A O 1
ATOM 906 N N . ASN A 1 120 ? 4.078 -14.965 -12.269 1.00 87.81 120 ASN A N 1
ATOM 907 C CA . ASN A 1 120 ? 3.747 -14.263 -13.516 1.00 87.81 120 ASN A CA 1
ATOM 908 C C . ASN A 1 120 ? 2.300 -14.495 -13.987 1.00 87.81 120 ASN A C 1
ATOM 910 O O . ASN A 1 120 ? 1.859 -13.875 -14.954 1.00 87.81 120 ASN A O 1
ATOM 914 N N . ASP A 1 121 ? 1.562 -15.397 -13.335 1.00 87.06 121 ASP A N 1
ATOM 915 C CA . ASP A 1 121 ? 0.174 -15.686 -13.688 1.00 87.06 121 ASP A CA 1
ATOM 916 C C . ASP A 1 121 ? -0.781 -14.653 -13.071 1.00 87.06 121 ASP A C 1
ATOM 918 O O . ASP A 1 121 ? -0.878 -14.509 -11.851 1.00 87.06 121 ASP A O 1
ATOM 922 N N . ILE A 1 122 ? -1.519 -13.944 -13.928 1.00 86.62 122 ILE A N 1
ATOM 923 C CA . ILE A 1 122 ? -2.430 -12.867 -13.517 1.00 86.62 122 ILE A CA 1
ATOM 924 C C . ILE A 1 122 ? -3.548 -13.391 -12.603 1.00 86.62 122 ILE A C 1
ATOM 926 O O . ILE A 1 122 ? -3.939 -12.700 -11.661 1.00 86.62 122 ILE A O 1
ATOM 930 N N . ALA A 1 123 ? -4.064 -14.602 -12.836 1.00 84.75 123 ALA A N 1
ATOM 931 C CA . ALA A 1 123 ? -5.126 -15.159 -12.002 1.00 84.75 123 ALA A CA 1
ATOM 932 C C . ALA A 1 123 ? -4.614 -15.495 -10.591 1.00 84.75 123 ALA A C 1
ATOM 934 O O . ALA A 1 123 ? -5.311 -15.222 -9.611 1.00 84.75 123 ALA A O 1
ATOM 935 N N . GLN A 1 124 ? -3.389 -16.014 -10.469 1.00 88.44 124 GLN A N 1
ATOM 936 C CA . GLN A 1 124 ? -2.718 -16.211 -9.179 1.00 88.44 124 GLN A CA 1
ATOM 937 C C . GLN A 1 124 ? -2.490 -14.874 -8.460 1.00 88.44 124 GLN A C 1
ATOM 939 O O . GLN A 1 124 ? -2.809 -14.763 -7.276 1.00 88.44 124 GLN A O 1
ATOM 944 N N . LEU A 1 125 ? -2.038 -13.833 -9.169 1.00 90.75 125 LEU A N 1
ATOM 945 C CA . LEU A 1 125 ? -1.871 -12.487 -8.601 1.00 90.75 125 LEU A CA 1
ATOM 946 C C . LEU A 1 125 ? -3.196 -11.904 -8.084 1.00 90.75 125 LEU A C 1
ATOM 948 O O . LEU A 1 125 ? -3.236 -11.359 -6.980 1.00 90.75 125 LEU A O 1
ATOM 952 N N . TYR A 1 126 ? -4.302 -12.064 -8.820 1.00 86.44 126 TYR A N 1
ATOM 953 C CA . TYR A 1 126 ? -5.623 -11.636 -8.346 1.00 86.44 126 TYR A CA 1
ATOM 954 C C . TYR A 1 126 ? -6.083 -12.407 -7.109 1.00 86.44 126 TYR A C 1
ATOM 956 O O . TYR A 1 126 ? -6.628 -11.798 -6.188 1.00 86.44 126 TYR A O 1
ATOM 964 N N . ARG A 1 127 ? -5.858 -13.725 -7.050 1.00 90.12 127 ARG A N 1
ATOM 965 C CA . ARG A 1 127 ? -6.180 -14.528 -5.857 1.00 90.12 127 ARG A CA 1
ATOM 966 C C . ARG A 1 127 ? -5.441 -14.014 -4.625 1.00 90.12 127 ARG A C 1
ATOM 968 O O . ARG A 1 127 ? -6.072 -13.803 -3.593 1.00 90.12 127 ARG A O 1
ATOM 975 N N . ILE A 1 128 ? -4.143 -13.744 -4.760 1.00 91.81 128 ILE A N 1
ATOM 976 C CA . ILE A 1 128 ? -3.311 -13.171 -3.694 1.00 91.81 128 ILE A CA 1
ATOM 977 C C . ILE A 1 128 ? -3.856 -11.804 -3.271 1.00 91.81 128 ILE A C 1
ATOM 979 O O . ILE A 1 128 ? -4.085 -11.569 -2.084 1.00 91.81 128 ILE A O 1
ATOM 983 N N . PHE A 1 129 ? -4.125 -10.921 -4.237 1.00 89.56 129 PHE A N 1
ATOM 984 C CA . PHE A 1 129 ? -4.665 -9.590 -3.973 1.00 89.56 129 PHE A CA 1
ATOM 985 C C . PHE A 1 129 ? -5.979 -9.648 -3.185 1.00 89.56 129 PHE A C 1
ATOM 987 O O . PHE A 1 129 ? -6.100 -9.002 -2.143 1.00 89.56 129 PHE A O 1
ATOM 994 N N . PHE A 1 130 ? -6.955 -10.437 -3.643 1.00 88.69 130 PHE A N 1
ATOM 995 C CA . PHE A 1 130 ? -8.251 -10.540 -2.972 1.00 88.69 130 PHE A CA 1
ATOM 996 C C . PHE A 1 130 ? -8.146 -11.209 -1.601 1.00 88.69 130 PHE A C 1
ATOM 998 O O . PHE A 1 130 ? -8.782 -10.733 -0.664 1.00 88.69 130 PHE A O 1
ATOM 1005 N N . HIS A 1 131 ? -7.289 -12.223 -1.443 1.00 93.19 131 HIS A N 1
ATOM 1006 C CA . HIS A 1 131 ? -7.034 -12.843 -0.144 1.00 93.19 131 HIS A CA 1
ATOM 1007 C C . HIS A 1 131 ? -6.590 -11.810 0.902 1.00 93.19 131 HIS A C 1
ATOM 1009 O O . HIS A 1 131 ? -7.215 -11.682 1.958 1.00 93.19 131 HIS A O 1
ATOM 1015 N N . TYR A 1 132 ? -5.544 -11.032 0.603 1.00 93.94 132 TYR A N 1
ATOM 1016 C CA . TYR A 1 132 ? -5.041 -10.027 1.541 1.00 93.94 132 TYR A CA 1
ATOM 1017 C C . TYR A 1 132 ? -5.996 -8.844 1.702 1.00 93.94 132 TYR A C 1
ATOM 1019 O O . TYR A 1 132 ? -6.118 -8.308 2.805 1.00 93.94 132 TYR A O 1
ATOM 1027 N N . LYS A 1 133 ? -6.723 -8.453 0.648 1.00 90.75 133 LYS A N 1
ATOM 1028 C CA . LYS A 1 133 ? -7.767 -7.426 0.749 1.00 90.75 133 LYS A CA 1
ATOM 1029 C C . LYS A 1 133 ? -8.840 -7.837 1.759 1.00 90.75 133 LYS A C 1
ATOM 1031 O O . LYS A 1 133 ? -9.201 -7.042 2.629 1.00 90.75 133 LYS A O 1
ATOM 1036 N N . ASP A 1 134 ? -9.319 -9.072 1.676 1.00 91.56 134 ASP A N 1
ATOM 1037 C CA . ASP A 1 134 ? -10.371 -9.584 2.552 1.00 91.56 134 ASP A CA 1
ATOM 1038 C C . ASP A 1 134 ? -9.864 -9.775 3.984 1.00 91.56 134 ASP A C 1
ATOM 1040 O O . ASP A 1 134 ? -10.548 -9.395 4.936 1.00 91.56 134 ASP A O 1
ATOM 1044 N N . ALA A 1 135 ? -8.643 -10.293 4.157 1.00 93.69 135 ALA A N 1
ATOM 1045 C CA . ALA A 1 135 ? -8.008 -10.415 5.468 1.00 93.69 135 ALA A CA 1
ATOM 1046 C C . ALA A 1 135 ? -7.866 -9.047 6.158 1.00 93.69 135 ALA A C 1
ATOM 1048 O O . ALA A 1 135 ? -8.279 -8.880 7.308 1.00 93.69 135 ALA A O 1
ATOM 1049 N N . ASN A 1 136 ? -7.364 -8.042 5.437 1.00 91.31 136 ASN A N 1
ATOM 1050 C CA . ASN A 1 136 ? -7.212 -6.684 5.958 1.00 91.31 136 ASN A CA 1
ATOM 1051 C C . ASN A 1 136 ? -8.564 -6.034 6.276 1.00 91.31 136 ASN A C 1
ATOM 1053 O O . ASN A 1 136 ? -8.696 -5.370 7.304 1.00 91.31 136 ASN A O 1
ATOM 1057 N N . THR A 1 137 ? -9.580 -6.261 5.438 1.00 92.75 137 THR A N 1
ATOM 1058 C CA . THR A 1 137 ? -10.944 -5.762 5.675 1.00 92.75 137 THR A CA 1
ATOM 1059 C C . THR A 1 137 ? -11.507 -6.325 6.980 1.00 92.75 137 THR A C 1
ATOM 1061 O O . THR A 1 137 ? -11.936 -5.556 7.838 1.00 92.75 137 THR A O 1
ATOM 1064 N N . LYS A 1 138 ? -11.391 -7.640 7.204 1.00 94.69 138 LYS A N 1
ATOM 1065 C CA . LYS A 1 138 ? -11.830 -8.290 8.453 1.00 94.69 138 LYS A CA 1
ATOM 1066 C C . LYS A 1 138 ? -11.108 -7.735 9.682 1.00 94.69 138 LYS A C 1
ATOM 1068 O O . LYS A 1 138 ? -11.738 -7.466 10.702 1.00 94.69 138 LYS A O 1
ATOM 1073 N N . VAL A 1 139 ? -9.793 -7.518 9.597 1.00 95.44 139 VAL A N 1
ATOM 1074 C CA . VAL A 1 139 ? -9.015 -6.915 10.695 1.00 95.44 139 VAL A CA 1
ATOM 1075 C C . VAL A 1 139 ? -9.519 -5.506 11.023 1.00 95.44 139 VAL A C 1
ATOM 1077 O O . VAL A 1 139 ? -9.624 -5.144 12.198 1.00 95.44 139 VAL A O 1
ATOM 1080 N N . LEU A 1 140 ? -9.846 -4.701 10.010 1.00 93.69 140 LEU A N 1
ATOM 1081 C CA . LEU A 1 140 ? -10.399 -3.362 10.210 1.00 93.69 140 LEU A CA 1
ATOM 1082 C C . LEU A 1 140 ? -11.800 -3.406 10.829 1.00 93.69 140 LEU A C 1
ATOM 1084 O O . LEU A 1 140 ? -12.061 -2.660 11.771 1.00 93.69 140 LEU A O 1
ATOM 1088 N N . GLU A 1 141 ? -12.676 -4.299 10.372 1.00 93.19 141 GLU A N 1
ATOM 1089 C CA . GLU A 1 141 ? -14.017 -4.490 10.941 1.00 93.19 141 GLU A CA 1
ATOM 1090 C C . GLU A 1 141 ? -13.968 -4.885 12.423 1.00 93.19 141 GLU A C 1
ATOM 1092 O O . GLU A 1 141 ? -14.724 -4.347 13.241 1.00 93.19 141 GLU A O 1
ATOM 1097 N N . ILE A 1 142 ? -13.035 -5.768 12.795 1.00 93.94 142 ILE A N 1
ATOM 1098 C CA . ILE A 1 142 ? -12.793 -6.148 14.192 1.00 93.94 142 ILE A CA 1
ATOM 1099 C C . ILE A 1 142 ? -12.368 -4.922 15.005 1.00 93.94 142 ILE A C 1
ATOM 1101 O O . ILE A 1 142 ? -12.989 -4.626 16.027 1.00 93.94 142 ILE A O 1
ATOM 1105 N N . LYS A 1 143 ? -11.381 -4.150 14.532 1.00 93.38 143 LYS A N 1
ATOM 1106 C CA . LYS A 1 143 ? -10.923 -2.927 15.217 1.00 93.38 143 LYS A CA 1
ATOM 1107 C C . LYS A 1 143 ? -12.039 -1.895 15.369 1.00 93.38 143 LYS A C 1
ATOM 1109 O O . LYS A 1 143 ? -12.183 -1.304 16.436 1.00 93.38 143 LYS A O 1
ATOM 1114 N N . ILE A 1 144 ? -12.857 -1.693 14.335 1.00 92.19 144 ILE A N 1
ATOM 1115 C CA . ILE A 1 144 ? -14.026 -0.804 14.393 1.00 92.19 144 ILE A CA 1
ATOM 1116 C C . ILE A 1 144 ? -15.005 -1.295 15.461 1.00 92.19 144 ILE A C 1
ATOM 1118 O O . ILE A 1 144 ? -15.496 -0.500 16.261 1.00 92.19 144 ILE A O 1
ATOM 1122 N N . THR A 1 145 ? -15.270 -2.598 15.511 1.00 91.50 145 THR A N 1
ATOM 1123 C CA . THR A 1 145 ? -16.163 -3.200 16.508 1.00 91.50 145 THR A CA 1
ATOM 1124 C C . THR A 1 145 ? -15.622 -3.028 17.928 1.00 91.50 145 THR A C 1
ATOM 1126 O O . THR A 1 145 ? -16.372 -2.670 18.836 1.00 91.50 145 THR A O 1
ATOM 1129 N N . GLU A 1 146 ? -14.321 -3.221 18.141 1.00 91.19 146 GLU A N 1
ATOM 1130 C CA . GLU A 1 146 ? -13.668 -2.987 19.432 1.00 91.19 146 GLU A CA 1
ATOM 1131 C C . GLU A 1 146 ? -13.720 -1.520 19.858 1.00 91.19 146 GLU A C 1
ATOM 1133 O O . GLU A 1 146 ? -14.013 -1.225 21.018 1.00 91.19 146 GLU A O 1
ATOM 1138 N N . LEU A 1 147 ? -13.473 -0.592 18.932 1.00 90.25 147 LEU A N 1
ATOM 1139 C CA . LEU A 1 147 ? -13.571 0.842 19.194 1.00 90.25 147 LEU A CA 1
ATOM 1140 C C . LEU A 1 147 ? -15.006 1.240 19.547 1.00 90.25 147 LEU A C 1
ATOM 1142 O O . LEU A 1 147 ? -15.206 1.924 20.548 1.00 90.25 147 LEU A O 1
ATOM 1146 N N . LYS A 1 148 ? -16.008 0.741 18.812 1.00 84.06 148 LYS A N 1
ATOM 1147 C CA . LYS A 1 148 ? -17.429 0.937 19.143 1.00 84.06 148 LYS A CA 1
ATOM 1148 C C . LYS A 1 148 ? -17.755 0.423 20.546 1.00 84.06 148 LYS A C 1
ATOM 1150 O O . LYS A 1 148 ? -18.362 1.141 21.333 1.00 84.06 148 LYS A O 1
ATOM 1155 N N . LYS A 1 149 ? -17.289 -0.779 20.908 1.00 81.75 149 LYS A N 1
ATOM 1156 C CA . LYS A 1 149 ? -17.458 -1.325 22.267 1.00 81.75 149 LYS A CA 1
ATOM 1157 C C . LYS A 1 149 ? -16.801 -0.442 23.331 1.00 81.75 149 LYS A C 1
ATOM 1159 O O . LYS A 1 149 ? -17.401 -0.226 24.377 1.00 81.75 149 LYS A O 1
ATOM 1164 N N . LYS A 1 150 ? -15.595 0.082 23.083 1.00 79.38 150 LYS A N 1
ATOM 1165 C CA . LYS A 1 150 ? -14.887 0.980 24.016 1.00 79.38 150 LYS A CA 1
ATOM 1166 C C . LYS A 1 150 ? -15.609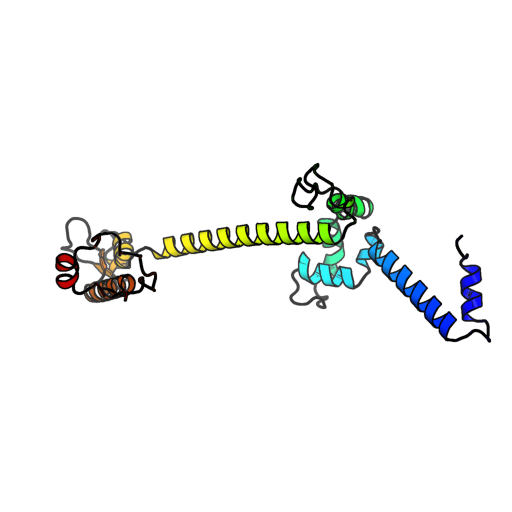 2.316 24.195 1.00 79.38 150 LYS A C 1
ATOM 1168 O O . LYS A 1 150 ? -15.744 2.763 25.329 1.00 79.38 150 LYS A O 1
ATOM 1173 N N . ILE A 1 151 ? -16.113 2.908 23.112 1.00 75.06 151 ILE A N 1
ATOM 1174 C CA . ILE A 1 151 ? -16.922 4.137 23.155 1.00 75.06 151 ILE A CA 1
ATOM 1175 C C . ILE A 1 151 ? -18.199 3.895 23.971 1.00 75.06 151 ILE A C 1
ATOM 1177 O O . ILE A 1 151 ? -18.488 4.642 24.902 1.00 75.06 151 ILE A O 1
ATOM 1181 N N . ASN A 1 152 ? -18.895 2.786 23.715 1.00 62.81 152 ASN A N 1
ATOM 1182 C CA . ASN A 1 152 ? -20.117 2.434 24.442 1.00 62.81 152 ASN A CA 1
ATOM 1183 C C . ASN A 1 152 ? -19.857 2.089 25.920 1.00 62.81 152 ASN A C 1
ATOM 1185 O O . ASN A 1 152 ? -20.732 2.274 26.757 1.00 62.81 152 ASN A O 1
ATOM 1189 N N . LYS A 1 153 ? -18.645 1.645 26.275 1.00 57.84 153 LYS A N 1
ATOM 1190 C CA . LYS A 1 153 ? -18.250 1.417 27.674 1.00 57.84 153 LYS A CA 1
ATOM 1191 C C . LYS A 1 153 ? -18.035 2.728 28.445 1.00 57.84 153 LYS A C 1
ATOM 1193 O O . LYS A 1 153 ? -18.243 2.748 29.652 1.00 57.84 153 LYS A O 1
ATOM 1198 N N . GLY A 1 154 ? -17.669 3.816 27.758 1.00 51.09 154 GLY A N 1
ATOM 1199 C CA . GLY A 1 154 ? -17.623 5.173 28.322 1.00 51.09 154 GLY A CA 1
ATOM 1200 C C . GLY A 1 154 ? -19.005 5.824 28.464 1.00 51.09 154 GLY A C 1
ATOM 1201 O O . GLY A 1 154 ? -19.206 6.620 29.373 1.00 51.09 154 GLY A O 1
ATOM 1202 N N . ALA A 1 155 ? -19.966 5.429 27.623 1.00 53.59 155 ALA A N 1
ATOM 1203 C CA . ALA A 1 155 ? -21.366 5.859 27.694 1.00 53.59 155 ALA A CA 1
ATOM 1204 C C . ALA A 1 155 ? -22.220 5.050 28.695 1.00 53.59 155 ALA A C 1
ATOM 1206 O O . ALA A 1 155 ? -23.393 5.345 28.884 1.00 53.59 155 ALA A O 1
ATOM 1207 N N . SER A 1 156 ? -21.653 4.025 29.343 1.00 56.19 156 SER A N 1
ATOM 1208 C CA . SER A 1 156 ? -22.399 3.110 30.219 1.00 56.19 156 SER A CA 1
ATOM 1209 C C . SER A 1 156 ? -22.582 3.617 31.654 1.00 56.19 156 SER A C 1
ATOM 1211 O O . SER A 1 156 ? -23.119 2.875 32.479 1.00 56.19 156 SER A O 1
ATOM 1213 N N . LYS A 1 157 ? -22.135 4.835 31.988 1.00 68.44 157 LYS A N 1
ATOM 1214 C CA . LYS A 1 157 ? -22.536 5.441 33.258 1.00 68.44 157 LYS A CA 1
ATOM 1215 C C . LYS A 1 157 ? -23.960 5.940 33.096 1.00 68.44 157 LYS A C 1
ATOM 1217 O O . LYS A 1 157 ? -24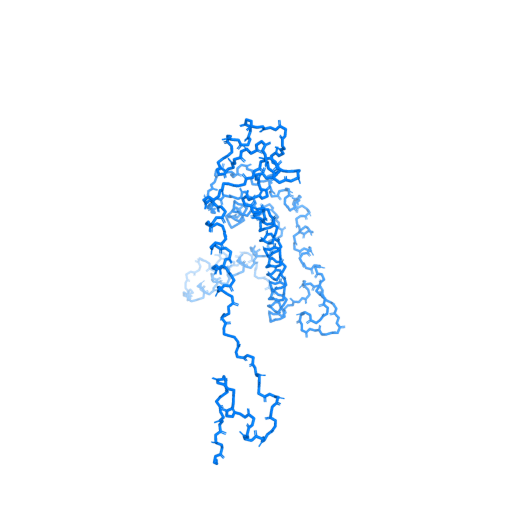.205 6.889 32.360 1.00 68.44 157 LYS A O 1
ATOM 1222 N N . THR A 1 158 ? -24.888 5.274 33.770 1.00 74.69 158 THR A N 1
ATOM 1223 C CA . THR A 1 158 ? -26.248 5.799 33.925 1.00 74.69 158 THR A CA 1
ATOM 1224 C C . THR A 1 158 ? -26.178 7.209 34.527 1.00 74.69 158 THR A C 1
ATOM 1226 O O . THR A 1 158 ? -25.246 7.482 35.290 1.00 74.69 158 THR A O 1
ATOM 1229 N N . PRO A 1 159 ? -27.136 8.103 34.238 1.00 75.62 159 PRO A N 1
ATOM 1230 C CA . PRO A 1 159 ? -27.193 9.422 34.874 1.00 75.62 159 PRO A CA 1
ATOM 1231 C C . PRO A 1 159 ? -27.075 9.343 36.410 1.00 75.62 159 PRO A C 1
ATOM 1233 O O . PRO A 1 159 ? -26.359 10.119 37.034 1.00 75.62 159 PRO A O 1
ATOM 1236 N N . GLU A 1 160 ? -27.641 8.293 37.009 1.00 79.94 160 GLU A N 1
ATOM 1237 C CA . GLU A 1 160 ? -27.492 7.956 38.428 1.00 79.94 160 GLU A CA 1
ATOM 1238 C C . GLU A 1 160 ? -26.039 7.642 38.839 1.00 79.94 160 GLU A C 1
ATOM 1240 O O . GLU A 1 160 ? -25.566 8.108 39.872 1.00 79.94 160 GLU A O 1
ATOM 1245 N N . GLN A 1 161 ? -25.277 6.883 38.046 1.00 79.50 161 GLN A N 1
ATOM 1246 C CA . GLN A 1 161 ? -23.847 6.661 38.306 1.00 79.50 161 GLN A CA 1
ATOM 1247 C C . GLN A 1 161 ? -23.023 7.946 38.171 1.00 79.50 161 GLN A C 1
ATOM 1249 O O . GLN A 1 161 ? -22.055 8.114 38.907 1.00 79.50 161 GLN A O 1
ATOM 1254 N N . ILE A 1 162 ? -23.413 8.861 37.279 1.00 81.00 162 ILE A N 1
ATOM 1255 C CA . ILE A 1 162 ? -22.758 10.167 37.134 1.00 81.00 162 ILE A CA 1
ATOM 1256 C C . ILE A 1 162 ? -22.964 11.007 38.400 1.00 81.00 162 ILE A C 1
ATOM 1258 O O . ILE A 1 162 ? -21.990 11.561 38.905 1.00 81.00 162 ILE A O 1
ATOM 1262 N N . CYS A 1 163 ? -24.184 11.054 38.949 1.00 82.62 163 CYS A N 1
ATOM 1263 C CA . CYS A 1 163 ? -24.452 11.748 40.213 1.00 82.62 163 CYS A CA 1
ATOM 1264 C C . CYS A 1 163 ? -23.713 11.093 41.390 1.00 82.62 163 CYS A C 1
ATOM 1266 O O . CYS A 1 163 ? -23.057 11.782 42.170 1.00 82.62 163 CYS A O 1
ATOM 1268 N N . ASN A 1 164 ? -23.718 9.759 41.459 1.00 82.06 164 ASN A N 1
ATOM 1269 C CA . ASN A 1 164 ? -23.054 9.015 42.530 1.00 82.06 164 ASN A CA 1
ATOM 1270 C C . ASN A 1 164 ? -21.518 9.174 42.524 1.00 82.06 164 ASN A C 1
ATOM 1272 O O . ASN A 1 164 ? -20.899 9.179 43.586 1.00 82.06 164 ASN A O 1
ATOM 1276 N N . ASP A 1 165 ? -20.889 9.362 41.358 1.00 82.19 165 ASP A N 1
ATOM 1277 C CA . ASP A 1 165 ? -19.438 9.582 41.234 1.00 82.19 165 ASP A CA 1
ATOM 1278 C C . ASP A 1 165 ? -18.974 10.972 41.721 1.00 82.19 165 ASP A C 1
ATOM 1280 O O . ASP A 1 165 ? -17.780 11.179 41.955 1.00 82.19 165 ASP A O 1
ATOM 1284 N N . ILE A 1 166 ? -19.884 11.945 41.872 1.00 83.44 166 ILE A N 1
ATOM 1285 C CA . ILE A 1 166 ? -19.570 13.279 42.428 1.00 83.44 166 ILE A CA 1
ATOM 1286 C C . ILE A 1 166 ? -19.182 13.171 43.910 1.00 83.44 166 ILE A C 1
ATOM 1288 O O . ILE A 1 166 ? -18.367 13.968 44.397 1.00 83.44 166 ILE A O 1
ATOM 1292 N N . GLY A 1 167 ? -19.731 12.160 44.590 1.00 72.94 167 GLY A N 1
ATOM 1293 C CA . GLY A 1 167 ? -19.511 11.871 45.998 1.00 72.94 167 GLY A CA 1
ATOM 1294 C C . GLY A 1 167 ? -20.303 12.773 46.948 1.00 72.94 167 GLY A C 1
ATOM 1295 O O . GLY A 1 167 ? -20.769 13.860 46.596 1.00 72.94 167 GLY A O 1
ATOM 1296 N N . ASP A 1 168 ? -20.413 12.319 48.194 1.00 77.06 168 ASP A N 1
ATOM 1297 C CA . ASP A 1 168 ? -21.302 12.902 49.209 1.00 77.06 168 ASP A CA 1
ATOM 1298 C C . ASP A 1 168 ? -20.725 14.131 49.922 1.00 77.06 168 ASP A C 1
ATOM 1300 O O . ASP A 1 168 ? -21.435 14.844 50.626 1.00 77.06 168 ASP A O 1
ATOM 1304 N N . GLU A 1 169 ? -19.436 14.405 49.732 1.00 74.44 169 GLU A N 1
ATOM 1305 C CA . GLU A 1 169 ? -18.727 15.506 50.394 1.00 74.44 169 GLU A CA 1
ATOM 1306 C C . GLU A 1 169 ? -18.880 16.846 49.650 1.00 74.44 169 GLU A C 1
ATOM 1308 O O . GLU A 1 169 ? -18.548 17.903 50.184 1.00 74.44 169 GLU A O 1
ATOM 1313 N N . ASN A 1 170 ? -19.407 16.831 48.418 1.00 76.19 170 ASN A N 1
ATOM 1314 C CA . ASN A 1 170 ? -19.426 17.989 47.524 1.00 76.19 170 ASN A CA 1
ATOM 1315 C C . ASN A 1 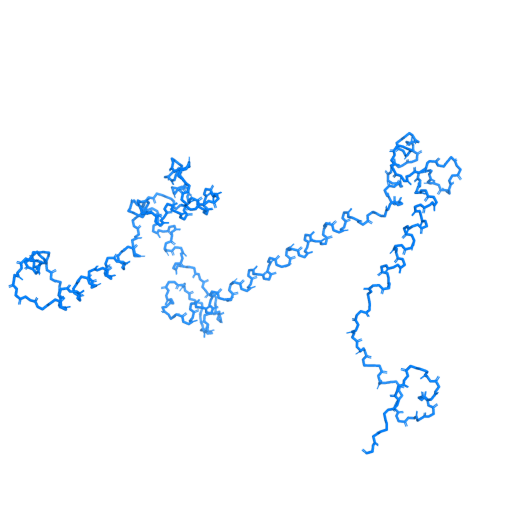170 ? -20.852 18.471 47.184 1.00 76.19 170 ASN A C 1
ATOM 1317 O O . ASN A 1 170 ? -21.213 18.539 46.007 1.00 76.19 170 ASN A O 1
ATOM 1321 N N . GLU A 1 171 ? -21.641 18.884 48.189 1.00 80.94 171 GLU A N 1
ATOM 1322 C CA . GLU A 1 171 ? -23.025 19.403 48.033 1.00 80.94 171 GLU A CA 1
ATOM 1323 C C . GLU A 1 171 ? -23.141 20.436 46.901 1.00 80.94 171 GLU A C 1
ATOM 1325 O O . GLU A 1 171 ? -24.004 20.340 46.026 1.00 80.94 171 GLU A O 1
ATOM 1330 N N . ARG A 1 172 ? -22.215 21.402 46.861 1.00 81.62 172 ARG A N 1
ATOM 1331 C CA . ARG A 1 172 ? -22.199 22.442 45.825 1.00 81.62 172 ARG A CA 1
ATOM 1332 C C . ARG A 1 172 ? -22.001 21.860 44.426 1.00 81.62 172 ARG A C 1
ATOM 1334 O O . ARG A 1 172 ? -22.665 22.301 43.500 1.00 81.62 172 ARG A O 1
ATOM 1341 N N . LYS A 1 173 ? -21.101 20.883 44.280 1.00 81.75 173 LYS A N 1
ATOM 1342 C CA . LYS A 1 173 ? -20.775 20.260 42.990 1.00 81.75 173 LYS A CA 1
ATOM 1343 C C . LYS A 1 173 ? -21.921 19.377 42.495 1.00 81.75 173 LYS A C 1
ATOM 1345 O O . LYS A 1 173 ? -22.209 19.384 41.299 1.00 81.75 173 LYS A O 1
ATOM 1350 N N . CYS A 1 174 ? -22.588 18.681 43.416 1.00 84.12 174 CYS A N 1
ATOM 1351 C CA . CYS A 1 174 ? -23.781 17.888 43.138 1.00 84.12 174 CYS A CA 1
ATOM 1352 C C . CYS A 1 174 ? -24.896 18.765 42.556 1.00 84.12 174 CYS A C 1
ATOM 1354 O O . CYS A 1 174 ? -25.325 18.537 41.434 1.00 84.12 174 CYS A O 1
ATOM 1356 N N . ASN A 1 175 ? -25.255 19.852 43.248 1.00 81.56 175 ASN A N 1
ATOM 1357 C CA . ASN A 1 175 ? -26.345 20.738 42.825 1.00 81.56 175 ASN A CA 1
ATOM 1358 C C . ASN A 1 175 ? -26.018 21.587 41.578 1.00 81.56 175 ASN A C 1
ATOM 1360 O O . ASN A 1 175 ? -26.925 22.099 40.929 1.00 81.56 175 ASN A O 1
ATOM 1364 N N . THR A 1 176 ? -24.736 21.775 41.235 1.00 83.75 176 THR A N 1
ATOM 1365 C CA . THR A 1 176 ? -24.336 22.419 39.967 1.00 83.75 176 THR A CA 1
ATOM 1366 C C . THR A 1 176 ? -24.298 21.460 38.781 1.00 83.75 176 THR A C 1
ATOM 1368 O O . THR A 1 176 ? -24.217 21.915 37.640 1.00 83.75 176 THR A O 1
ATOM 1371 N N . THR A 1 177 ? -24.308 20.149 39.028 1.00 81.25 177 THR A N 1
ATOM 1372 C CA . THR A 1 177 ? -24.348 19.155 37.957 1.00 81.25 177 THR A CA 1
ATOM 1373 C C . THR A 1 177 ? -25.798 18.975 37.538 1.00 81.25 177 THR A C 1
ATOM 1375 O O . THR A 1 177 ? -26.659 18.686 38.364 1.00 81.25 177 THR A O 1
ATOM 1378 N N . LYS A 1 178 ? -26.070 19.202 36.251 1.00 79.25 178 LYS A N 1
ATOM 1379 C CA . LYS A 1 178 ? -27.416 19.112 35.680 1.00 79.25 178 LYS A CA 1
ATOM 1380 C C . LYS A 1 178 ? -28.025 17.743 36.018 1.00 79.25 178 LYS A C 1
ATOM 1382 O O . LYS A 1 178 ? -27.318 16.747 35.934 1.00 79.25 178 LYS A O 1
ATOM 1387 N N . GLU A 1 179 ? -29.301 17.727 36.410 1.00 80.88 179 GLU A N 1
ATOM 1388 C CA . GLU A 1 179 ? -30.100 16.521 36.722 1.00 80.88 179 GLU A CA 1
ATOM 1389 C C . GLU A 1 179 ? -29.776 15.816 38.065 1.00 80.88 179 GLU A C 1
ATOM 1391 O O . GLU A 1 179 ? -30.554 14.961 38.494 1.00 80.88 179 GLU A O 1
ATOM 1396 N N . CYS A 1 180 ? -28.723 16.223 38.790 1.00 86.88 180 CYS A N 1
ATOM 1397 C CA . CYS A 1 180 ? -28.370 15.694 40.118 1.00 86.88 180 CYS A CA 1
ATOM 1398 C C . CYS A 1 180 ? -28.908 16.561 41.273 1.00 86.88 180 CYS A C 1
ATOM 1400 O O . CYS A 1 180 ? -28.951 17.788 41.181 1.00 86.88 180 CYS A O 1
ATOM 1402 N N . ILE A 1 181 ? -29.277 15.927 42.392 1.00 85.62 181 ILE A N 1
ATOM 1403 C CA . ILE A 1 181 ? -29.783 16.587 43.606 1.00 85.62 181 ILE A CA 1
ATOM 1404 C C . ILE A 1 181 ? -29.059 16.047 44.841 1.00 85.62 181 ILE A C 1
ATOM 1406 O O . ILE A 1 181 ? -28.912 14.836 45.015 1.00 85.62 181 ILE A O 1
ATOM 1410 N N . PHE A 1 182 ? -28.639 16.956 45.726 1.00 84.06 182 PHE A N 1
ATOM 1411 C CA . PHE A 1 182 ? -28.042 16.598 47.009 1.00 84.06 182 PHE A CA 1
ATOM 1412 C C . PHE A 1 182 ? -29.092 16.461 48.125 1.00 84.06 182 PHE A C 1
ATOM 1414 O O . PHE A 1 182 ? -29.680 17.447 48.571 1.00 84.06 182 PHE A O 1
ATOM 1421 N N . ASN A 1 183 ? -29.279 15.245 48.633 1.00 81.25 183 ASN A N 1
ATOM 1422 C CA . ASN A 1 183 ? -30.186 14.894 49.719 1.00 81.25 183 ASN A CA 1
ATOM 1423 C C . ASN A 1 183 ? -29.414 14.636 51.023 1.00 81.25 183 ASN A C 1
ATOM 1425 O O . ASN A 1 183 ? -28.725 13.632 51.172 1.00 81.25 183 ASN A O 1
ATOM 1429 N N . LYS A 1 184 ? -29.596 15.507 52.026 1.00 70.44 184 LYS A N 1
ATOM 1430 C CA . LYS A 1 184 ? -28.968 15.377 53.364 1.00 70.44 184 LYS A CA 1
ATOM 1431 C C . LYS A 1 184 ? -29.487 14.189 54.188 1.00 70.44 184 LYS A C 1
ATOM 1433 O O . LYS A 1 184 ? -28.930 13.881 55.237 1.00 70.44 184 LYS A O 1
ATOM 1438 N N . THR A 1 185 ? -30.556 13.546 53.727 1.00 66.62 185 THR A N 1
ATOM 1439 C CA . THR A 1 185 ? -31.242 12.419 54.382 1.00 66.62 185 THR A CA 1
ATOM 1440 C C . THR A 1 185 ? -31.315 11.205 53.447 1.00 66.62 185 THR A C 1
ATOM 1442 O O . THR A 1 185 ? -32.273 10.438 53.503 1.00 66.62 185 THR A O 1
ATOM 1445 N N . GLY A 1 186 ? -30.348 11.075 52.532 1.00 60.72 186 GLY A N 1
ATOM 1446 C CA . GLY A 1 186 ? -30.304 9.996 51.546 1.00 60.72 186 GLY A CA 1
ATOM 1447 C C . GLY A 1 186 ? -30.246 8.592 52.160 1.00 60.72 186 GLY A C 1
ATOM 1448 O O . GLY A 1 186 ? -29.987 8.412 53.355 1.00 60.72 186 GLY A O 1
ATOM 1449 N N . GLU A 1 187 ? -30.498 7.575 51.330 1.00 60.00 187 GLU A N 1
ATOM 1450 C CA . GLU A 1 187 ? -30.306 6.174 51.715 1.00 60.00 187 GLU A CA 1
ATOM 1451 C C . GLU A 1 187 ? -28.857 5.935 52.161 1.00 60.00 187 GLU A C 1
ATOM 1453 O O . GLU A 1 187 ? -27.928 6.597 51.697 1.00 60.00 187 GLU A O 1
ATOM 1458 N N . LYS A 1 188 ? -28.663 4.993 53.095 1.00 53.03 188 LYS A N 1
ATOM 1459 C CA . LYS A 1 188 ? -27.380 4.743 53.771 1.00 53.03 188 LYS A CA 1
ATOM 1460 C C . LYS A 1 188 ? -26.208 4.749 52.774 1.00 53.03 188 LYS A C 1
ATOM 1462 O O . LYS A 1 188 ? -25.998 3.764 52.066 1.00 53.03 188 LYS A O 1
ATOM 1467 N N . ASN A 1 189 ? -25.421 5.830 52.829 1.00 57.34 189 ASN A N 1
ATOM 1468 C CA . ASN A 1 189 ? -24.157 6.084 52.121 1.00 57.34 189 ASN A CA 1
ATOM 1469 C C . ASN A 1 189 ? -24.217 6.746 50.729 1.00 57.34 189 ASN A C 1
ATOM 1471 O O . ASN A 1 189 ? -23.230 6.602 50.008 1.00 57.34 189 ASN A O 1
ATOM 1475 N N . ARG A 1 190 ? -25.316 7.415 50.329 1.00 69.06 190 ARG A N 1
ATOM 1476 C CA . ARG A 1 190 ? -25.334 8.284 49.130 1.00 69.06 190 ARG A CA 1
ATOM 1477 C C . ARG A 1 190 ? -26.240 9.502 49.304 1.00 69.06 190 ARG A C 1
ATOM 1479 O O . ARG A 1 190 ? -27.456 9.373 49.435 1.00 69.06 190 ARG A O 1
ATOM 1486 N N . ASN A 1 191 ? -25.646 10.684 49.244 1.00 78.31 191 ASN A N 1
ATOM 1487 C CA . ASN A 1 191 ? -26.315 11.973 49.351 1.00 78.31 191 ASN A CA 1
ATOM 1488 C C . ASN A 1 191 ? -26.455 12.667 47.989 1.00 78.31 191 ASN A C 1
ATOM 1490 O O . ASN A 1 191 ? -27.354 13.484 47.849 1.00 78.31 191 ASN A O 1
ATOM 1494 N N . CYS A 1 192 ? -25.620 12.371 46.986 1.00 84.38 192 CYS A N 1
ATOM 1495 C CA . CYS A 1 192 ? -25.780 12.920 45.632 1.00 84.38 192 CYS A CA 1
ATOM 1496 C C . CYS A 1 192 ? -26.399 11.892 44.675 1.00 84.38 192 CYS A C 1
ATOM 1498 O O . CYS A 1 192 ? -25.726 10.947 44.273 1.00 84.38 192 CYS A O 1
ATOM 1500 N N . THR A 1 193 ? -27.660 12.088 44.286 1.00 84.88 193 THR A N 1
ATOM 1501 C CA . THR A 1 193 ? -28.425 11.145 43.445 1.00 84.88 193 THR A CA 1
ATOM 1502 C C . THR A 1 193 ? -29.085 11.860 42.268 1.00 84.88 193 THR A C 1
ATOM 1504 O O . THR A 1 193 ? -29.192 13.089 42.263 1.00 84.88 193 THR A O 1
ATOM 1507 N N . LEU A 1 194 ? -29.549 11.116 41.261 1.00 85.06 194 LEU A N 1
ATOM 1508 C CA . LEU A 1 194 ? -30.346 11.684 40.173 1.00 85.06 194 LEU A CA 1
ATOM 1509 C C . LEU A 1 194 ? -31.702 12.173 40.707 1.00 85.06 194 LEU A C 1
ATOM 1511 O O . LEU A 1 194 ? -32.259 11.600 41.647 1.00 85.06 194 LEU A O 1
ATOM 1515 N N . SER A 1 195 ? -32.244 13.235 40.113 1.00 82.69 195 SER A N 1
ATOM 1516 C CA . SER A 1 195 ? -33.573 13.735 40.470 1.00 82.69 195 SER A CA 1
ATOM 1517 C C . SER A 1 195 ? -34.686 12.711 40.185 1.00 82.69 195 SER A C 1
ATOM 1519 O O . SER A 1 195 ? -34.577 11.870 39.293 1.00 82.69 195 SER A O 1
ATOM 1521 N N . GLU A 1 196 ? -35.791 12.784 40.931 1.00 80.06 196 GLU A N 1
ATOM 1522 C CA . GLU A 1 196 ? -36.933 11.865 40.779 1.00 80.06 196 GLU A CA 1
ATOM 1523 C C . GLU A 1 196 ? -37.608 11.939 39.400 1.00 80.06 196 GLU A C 1
ATOM 1525 O O . GLU A 1 196 ? -38.140 10.940 38.913 1.00 80.06 196 GLU A O 1
ATOM 1530 N N . GLU A 1 197 ? -37.616 13.117 38.775 1.00 78.19 197 GLU A N 1
ATOM 1531 C CA . GLU A 1 197 ? -38.191 13.324 37.440 1.00 78.19 197 GLU A CA 1
ATOM 1532 C C . GLU A 1 197 ? -37.359 12.587 36.385 1.00 78.19 197 GLU A C 1
ATOM 1534 O O . GLU A 1 197 ? -37.884 11.769 35.629 1.00 78.19 197 GLU A O 1
ATOM 1539 N N . GLU A 1 198 ? -36.043 12.760 36.449 1.00 78.94 198 GLU A N 1
ATOM 1540 C CA . GLU A 1 198 ? -35.073 12.128 35.554 1.00 78.94 198 GLU A CA 1
ATOM 1541 C C . GLU A 1 198 ? -34.938 10.620 35.819 1.00 78.94 198 GLU A C 1
ATOM 1543 O O . GLU A 1 198 ? -34.795 9.834 34.885 1.00 78.94 198 GLU A O 1
ATOM 1548 N N . ARG A 1 199 ? -35.094 10.160 37.072 1.00 77.62 199 ARG A N 1
ATOM 1549 C CA . ARG A 1 199 ? -35.212 8.721 37.393 1.00 77.62 199 ARG A CA 1
ATOM 1550 C C . ARG A 1 199 ? -36.392 8.074 36.676 1.00 77.62 199 ARG A C 1
ATOM 1552 O O . ARG A 1 199 ? -36.277 6.939 36.212 1.00 77.62 199 ARG A O 1
ATOM 1559 N N . LYS A 1 200 ? -37.535 8.761 36.599 1.00 77.88 200 LYS A N 1
ATOM 1560 C CA . LYS A 1 200 ? -38.733 8.248 35.916 1.00 77.88 200 LYS A CA 1
ATOM 1561 C C . LYS A 1 200 ? -38.558 8.241 34.402 1.00 77.88 200 LYS A C 1
ATOM 1563 O O . LYS A 1 200 ? -39.060 7.321 33.760 1.00 77.88 200 LYS A O 1
ATOM 1568 N N . GLU A 1 201 ? -37.873 9.228 33.832 1.00 76.19 201 GLU A N 1
ATOM 1569 C CA . GLU A 1 201 ? -37.546 9.246 32.401 1.00 76.19 201 GLU A CA 1
ATOM 1570 C C . GLU A 1 201 ? -36.537 8.150 32.041 1.00 76.19 201 GLU A C 1
ATOM 1572 O O . GLU A 1 201 ? -36.813 7.336 31.159 1.00 76.19 201 GLU A O 1
ATOM 1577 N N . ALA A 1 202 ? -35.452 8.016 32.808 1.00 68.06 202 ALA A N 1
ATOM 1578 C CA . ALA A 1 202 ? -34.447 6.972 32.618 1.00 68.06 202 ALA A CA 1
ATOM 1579 C C . ALA A 1 202 ? -35.039 5.553 32.721 1.00 68.06 202 ALA A C 1
ATOM 1581 O O . ALA A 1 202 ? -34.683 4.669 31.941 1.00 68.06 202 ALA A O 1
ATOM 1582 N N . ALA A 1 203 ? -35.988 5.330 33.639 1.00 71.56 203 ALA A N 1
ATOM 1583 C CA . ALA A 1 203 ? -36.692 4.053 33.765 1.00 71.56 203 ALA A CA 1
ATOM 1584 C C . ALA A 1 203 ? -37.590 3.742 32.551 1.00 71.56 203 ALA A C 1
ATOM 1586 O O . ALA A 1 203 ? -37.681 2.588 32.127 1.00 71.56 203 ALA A O 1
ATOM 1587 N N . LYS A 1 204 ? -38.235 4.757 31.958 1.00 72.56 204 LYS A N 1
ATOM 1588 C CA . LYS A 1 204 ? -39.022 4.595 30.721 1.00 72.56 204 LYS A CA 1
ATOM 1589 C C . LYS A 1 204 ? -38.125 4.295 29.524 1.00 72.56 204 LYS A C 1
ATOM 1591 O O . LYS A 1 204 ? -38.483 3.479 28.679 1.00 72.56 204 LYS A O 1
ATOM 1596 N N . GLU A 1 205 ? -36.960 4.929 29.452 1.00 63.44 205 GLU A N 1
ATOM 1597 C CA . GLU A 1 205 ? -36.011 4.726 28.360 1.00 63.44 205 GLU A CA 1
ATOM 1598 C C . GLU A 1 205 ? -35.348 3.340 28.422 1.00 63.44 205 GLU A C 1
ATOM 1600 O O . GLU A 1 205 ? -35.227 2.677 27.391 1.00 63.44 205 GLU A O 1
ATOM 1605 N N . GLN A 1 206 ? -35.045 2.830 29.623 1.00 60.81 206 GLN A N 1
ATOM 1606 C CA . GLN A 1 206 ? -34.630 1.434 29.817 1.00 60.81 206 GLN A CA 1
ATOM 1607 C C . GLN A 1 206 ? -35.717 0.430 29.411 1.00 60.81 206 GLN A C 1
ATOM 1609 O O . GLN A 1 206 ? -35.415 -0.538 28.714 1.00 60.81 206 GLN A O 1
ATOM 1614 N N . ALA A 1 207 ? -36.980 0.676 29.775 1.00 57.03 207 ALA A N 1
ATOM 1615 C CA . ALA A 1 207 ? -38.094 -0.188 29.379 1.00 57.03 207 ALA A CA 1
ATOM 1616 C C . ALA A 1 207 ? -38.297 -0.221 27.850 1.00 57.03 207 ALA A C 1
ATOM 1618 O O . ALA A 1 207 ? -38.577 -1.277 27.284 1.00 57.03 207 ALA A O 1
ATOM 1619 N N . ASN A 1 208 ? -38.087 0.909 27.166 1.00 53.62 208 ASN A N 1
ATOM 1620 C CA . ASN A 1 208 ? -38.188 0.994 25.707 1.00 53.62 208 ASN A CA 1
ATOM 1621 C C . ASN A 1 208 ? -37.016 0.300 24.984 1.00 53.62 208 ASN A C 1
ATOM 1623 O O . ASN A 1 208 ? -37.220 -0.273 23.909 1.00 53.62 208 ASN A O 1
ATOM 1627 N N . GLN A 1 209 ? -35.811 0.298 25.570 1.00 50.31 209 GLN A N 1
ATOM 1628 C CA . GLN A 1 209 ? -34.658 -0.438 25.034 1.00 50.31 209 GLN A CA 1
ATOM 1629 C C . GLN A 1 209 ? -34.827 -1.964 25.133 1.00 50.31 209 GLN A C 1
ATOM 1631 O O . GLN A 1 209 ? -34.384 -2.675 24.231 1.00 50.31 209 GLN A O 1
ATOM 1636 N N . GLU A 1 210 ? -35.521 -2.484 26.153 1.00 45.22 210 GLU A N 1
ATOM 1637 C CA . GLU A 1 210 ? -35.809 -3.926 26.264 1.00 45.22 210 GLU A CA 1
ATOM 1638 C C . GLU A 1 210 ? -36.871 -4.418 25.260 1.00 45.22 210 GLU A C 1
ATOM 1640 O O . GLU A 1 210 ? -36.862 -5.587 24.868 1.00 45.22 210 GLU A O 1
ATOM 1645 N N . THR A 1 211 ? -37.741 -3.535 24.758 1.00 41.19 211 THR A N 1
ATOM 1646 C CA . THR A 1 211 ? -38.713 -3.862 23.695 1.00 41.19 211 THR A CA 1
ATOM 1647 C C . THR A 1 211 ? -38.177 -3.719 22.265 1.00 41.19 211 THR A C 1
ATOM 1649 O O . THR A 1 211 ? -38.806 -4.219 21.336 1.00 41.19 211 THR A O 1
ATOM 1652 N N . GLY A 1 212 ? -37.007 -3.103 22.065 1.00 35.97 212 GLY A N 1
ATOM 1653 C CA . GLY A 1 212 ? -36.398 -2.881 20.742 1.00 35.97 212 GLY A CA 1
ATOM 1654 C C . GLY A 1 212 ? -35.553 -4.041 20.196 1.00 35.97 212 GLY A C 1
ATOM 1655 O O . GLY A 1 212 ? -34.872 -3.879 19.188 1.00 35.97 212 GLY A O 1
ATOM 1656 N N . GLY A 1 213 ? -35.554 -5.199 20.865 1.00 37.81 213 GLY A N 1
ATOM 1657 C CA . GLY A 1 213 ? -34.644 -6.315 20.590 1.00 37.81 213 GLY A CA 1
ATOM 1658 C C . GLY A 1 213 ? -35.328 -7.660 20.354 1.00 37.81 213 GLY A C 1
ATOM 1659 O O . GLY A 1 213 ? -34.868 -8.663 20.891 1.00 37.81 213 GLY A O 1
ATOM 1660 N N . LYS A 1 214 ? -36.417 -7.720 19.581 1.00 40.62 214 LYS A N 1
ATOM 1661 C CA . LYS A 1 214 ? -36.915 -8.987 19.008 1.00 40.62 214 LYS A CA 1
ATOM 1662 C C . LYS A 1 214 ? -37.380 -8.804 17.564 1.00 40.62 214 LYS A C 1
ATOM 1664 O O . LYS A 1 214 ? -38.531 -9.067 17.234 1.00 40.62 214 LYS A O 1
ATOM 1669 N N . ASP A 1 215 ? -36.454 -8.421 16.691 1.00 37.66 215 ASP A N 1
ATOM 1670 C CA . ASP A 1 215 ? -36.604 -8.704 15.266 1.00 37.66 215 ASP A CA 1
ATOM 1671 C C . ASP A 1 215 ? -36.377 -10.203 15.014 1.00 37.66 215 ASP A C 1
ATOM 1673 O O . ASP A 1 215 ? -35.263 -10.723 15.045 1.00 37.66 215 ASP A O 1
ATOM 1677 N N . GLY A 1 216 ? -37.500 -10.902 14.841 1.00 41.03 216 GLY A N 1
ATOM 1678 C CA . GLY A 1 216 ? -37.709 -11.996 13.893 1.00 41.03 216 GLY A CA 1
ATOM 1679 C C . GLY A 1 216 ? -36.566 -12.977 13.622 1.00 41.03 216 GLY A C 1
ATOM 1680 O O . GLY A 1 216 ? -36.028 -13.016 12.520 1.00 41.03 216 GLY A O 1
ATOM 1681 N N . LYS A 1 217 ? -36.330 -13.910 14.545 1.00 33.78 217 LYS A N 1
ATOM 1682 C CA . LYS A 1 217 ? -36.016 -15.292 14.160 1.00 33.78 217 LYS A CA 1
ATOM 1683 C C . LYS A 1 217 ? -37.146 -16.162 14.703 1.00 33.78 217 LYS A C 1
ATO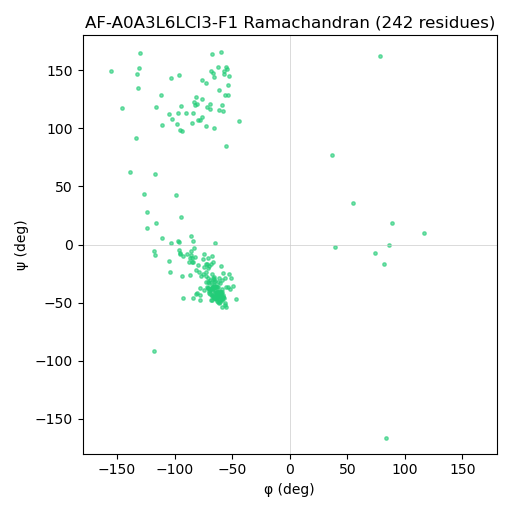M 1685 O O . LYS A 1 217 ? -37.333 -16.160 15.921 1.00 33.78 217 LYS A O 1
ATOM 1690 N N . PRO A 1 218 ? -37.926 -16.876 13.873 1.00 36.50 218 PRO A N 1
ATOM 1691 C CA . PRO A 1 218 ? -38.779 -17.915 14.413 1.00 36.50 218 PRO A CA 1
ATOM 1692 C C . PRO A 1 218 ? -37.833 -18.985 14.960 1.00 36.50 218 PRO A C 1
ATOM 1694 O O . PRO A 1 218 ? -37.224 -19.745 14.211 1.00 36.50 218 PRO A O 1
ATOM 1697 N N . GLU A 1 219 ? -37.624 -18.979 16.276 1.00 35.88 219 GLU A N 1
ATOM 1698 C CA . GLU A 1 219 ? -37.139 -20.168 16.958 1.00 35.88 219 GLU A CA 1
ATOM 1699 C C . GLU A 1 219 ? -38.161 -21.261 16.677 1.00 35.88 219 GLU A C 1
ATOM 1701 O O . GLU A 1 219 ? -39.328 -21.170 17.062 1.00 35.88 219 GLU A O 1
ATOM 1706 N N . GLU A 1 220 ? -37.694 -22.268 15.960 1.00 42.16 220 GLU A N 1
ATOM 1707 C CA . GLU A 1 220 ? -38.330 -23.547 15.721 1.00 42.16 220 GLU A CA 1
ATOM 1708 C C . GLU A 1 220 ? -38.650 -24.196 17.082 1.00 42.16 220 GLU A C 1
ATOM 1710 O O . GLU A 1 220 ? -37.866 -24.946 17.655 1.00 42.16 220 GLU A O 1
ATOM 1715 N N . LYS A 1 221 ? -39.795 -23.828 17.669 1.00 44.09 221 LYS A N 1
ATOM 1716 C CA . LYS A 1 221 ? -40.284 -24.327 18.967 1.00 44.09 221 LYS A CA 1
ATOM 1717 C C . LYS A 1 221 ? -41.248 -25.501 18.823 1.00 44.09 221 LYS A C 1
ATOM 1719 O O . LYS A 1 221 ? -42.014 -25.794 19.734 1.00 44.09 221 LYS A O 1
ATOM 1724 N N . SER A 1 222 ? -41.164 -26.229 17.718 1.00 41.69 222 SER A N 1
ATOM 1725 C CA . SER A 1 222 ? -42.070 -27.340 17.411 1.00 41.69 222 SER A CA 1
ATOM 1726 C C . SER A 1 222 ? -41.465 -28.708 17.740 1.00 41.69 222 SER A C 1
ATOM 1728 O O . SER A 1 222 ? -41.603 -29.643 16.962 1.00 41.69 222 SER A O 1
ATOM 1730 N N . ALA A 1 223 ? -40.784 -28.846 18.883 1.00 45.31 223 ALA A N 1
ATOM 1731 C CA . ALA A 1 223 ? -40.204 -30.127 19.313 1.00 45.31 223 ALA A CA 1
ATOM 1732 C C . ALA A 1 223 ? -40.657 -30.593 20.710 1.00 45.31 223 ALA A C 1
ATOM 1734 O O . ALA A 1 223 ? -40.036 -31.486 21.280 1.00 45.31 223 ALA A O 1
ATOM 1735 N N . LYS A 1 224 ? -41.711 -30.002 21.297 1.00 48.00 224 LYS A N 1
ATOM 1736 C CA . LYS A 1 224 ? -42.158 -30.373 22.658 1.00 48.00 224 LYS A CA 1
ATOM 1737 C C . LYS A 1 224 ? -43.422 -31.223 22.747 1.00 48.00 224 LYS A C 1
ATOM 1739 O O . LYS A 1 224 ? -43.627 -31.846 23.783 1.00 48.00 224 LYS A O 1
ATOM 1744 N N . HIS A 1 225 ? -44.205 -31.342 21.679 1.00 47.62 225 HIS A N 1
ATOM 1745 C CA . HIS A 1 225 ? -45.373 -32.222 21.662 1.00 47.62 225 HIS A CA 1
ATOM 1746 C C . HIS A 1 225 ? -45.374 -33.034 20.369 1.00 47.62 225 HIS A C 1
ATOM 1748 O O . HIS A 1 225 ? -45.854 -32.587 19.333 1.00 47.62 225 HIS A O 1
ATOM 1754 N N . GLY A 1 226 ? -44.769 -34.223 20.414 1.00 49.03 226 GLY A N 1
ATOM 1755 C CA . GLY A 1 226 ? -44.998 -35.221 19.373 1.00 49.03 226 GLY A CA 1
ATOM 1756 C C . GLY A 1 226 ? -46.479 -35.593 19.354 1.00 49.03 226 GLY A C 1
ATOM 1757 O O . GLY A 1 226 ? -47.037 -35.778 20.426 1.00 49.03 226 GLY A O 1
ATOM 1758 N N . THR A 1 227 ? -47.078 -35.631 18.158 1.00 48.84 227 THR A N 1
ATOM 1759 C CA . THR A 1 227 ? -48.375 -36.210 17.714 1.00 48.84 227 THR A CA 1
ATOM 1760 C C . THR A 1 227 ? -49.641 -36.128 18.592 1.00 48.84 227 THR A C 1
ATOM 1762 O O . THR A 1 227 ? -50.705 -36.552 18.141 1.00 48.84 227 THR A O 1
ATOM 1765 N N . ASP A 1 228 ? -49.590 -35.568 19.795 1.00 51.78 228 ASP A N 1
ATOM 1766 C CA . ASP A 1 228 ? -50.669 -35.589 20.774 1.00 51.78 228 ASP A CA 1
ATOM 1767 C C . ASP A 1 228 ? -51.529 -34.325 20.646 1.00 51.78 228 ASP A C 1
ATOM 1769 O O . ASP A 1 228 ? -51.187 -33.239 21.124 1.00 51.78 228 ASP A O 1
ATOM 1773 N N . LYS A 1 229 ? -52.655 -34.463 19.936 1.00 54.97 229 LYS A N 1
ATOM 1774 C CA . LYS A 1 229 ? -53.571 -33.359 19.600 1.00 54.97 229 LYS A CA 1
ATOM 1775 C C . LYS A 1 229 ? -54.133 -32.646 20.834 1.00 54.97 229 LYS A C 1
AT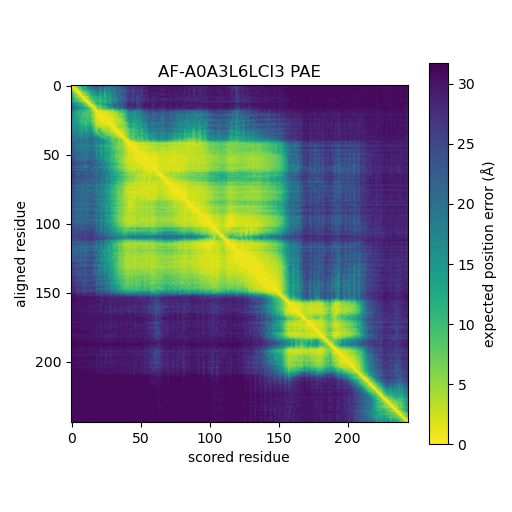OM 1777 O O . LYS A 1 229 ? -54.328 -31.437 20.786 1.00 54.97 229 LYS A O 1
ATOM 1782 N N . ASN A 1 230 ? -54.303 -33.347 21.956 1.00 56.62 230 ASN A N 1
ATOM 1783 C CA . ASN A 1 230 ? -54.877 -32.759 23.171 1.00 56.62 230 ASN A CA 1
ATOM 1784 C C . ASN A 1 230 ? -53.937 -31.780 23.897 1.00 56.62 230 ASN A C 1
ATOM 1786 O O . ASN A 1 230 ? -54.404 -31.006 24.737 1.00 56.62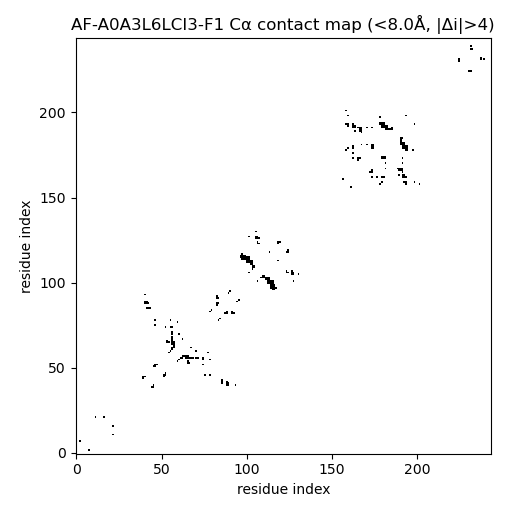 230 ASN A O 1
ATOM 1790 N N . ALA A 1 231 ? -52.634 -31.798 23.595 1.00 54.62 231 ALA A N 1
ATOM 1791 C CA . ALA A 1 231 ? -51.671 -30.848 24.151 1.00 54.62 231 ALA A CA 1
ATOM 1792 C C . ALA A 1 231 ? -51.582 -29.541 23.337 1.00 54.62 231 ALA A C 1
ATOM 1794 O O . ALA A 1 231 ? -51.277 -28.500 23.911 1.00 54.62 231 ALA A O 1
ATOM 1795 N N . CYS A 1 232 ? -51.896 -29.571 22.033 1.00 54.47 232 CYS A N 1
ATOM 1796 C CA . CYS A 1 232 ? -51.813 -28.400 21.145 1.00 54.47 232 CYS A CA 1
ATOM 1797 C C . CYS A 1 232 ? -52.947 -27.390 21.388 1.00 54.47 232 CYS A C 1
ATOM 1799 O O . CYS A 1 232 ? -52.704 -26.187 21.407 1.00 54.47 232 CYS A O 1
ATOM 1801 N N . ASP A 1 233 ? -54.171 -27.865 21.643 1.00 55.66 233 ASP A N 1
ATOM 1802 C CA . ASP A 1 233 ? -55.361 -27.002 21.753 1.00 55.66 233 ASP A CA 1
ATOM 1803 C C . ASP A 1 233 ? -55.403 -26.131 23.022 1.00 55.66 233 ASP A C 1
ATOM 1805 O O . ASP A 1 233 ? -56.218 -25.214 23.124 1.00 55.66 233 ASP A O 1
ATOM 1809 N N . LYS A 1 234 ? -54.530 -26.391 24.004 1.00 57.78 234 LYS A N 1
ATOM 1810 C CA . LYS A 1 234 ? -54.452 -25.607 25.251 1.00 57.78 234 LYS A CA 1
ATOM 1811 C C . LYS A 1 234 ? -53.394 -24.509 25.226 1.00 57.78 234 LYS A C 1
ATOM 1813 O O . LYS A 1 234 ? -53.321 -23.737 26.180 1.00 57.78 234 LYS A O 1
ATOM 1818 N N . ASP A 1 235 ? -52.600 -24.427 24.164 1.00 55.69 235 ASP A N 1
ATOM 1819 C CA . ASP A 1 235 ? -51.518 -23.459 24.049 1.00 55.69 235 ASP A CA 1
ATOM 1820 C C . ASP A 1 235 ? -51.869 -22.429 22.968 1.00 55.69 235 ASP A C 1
ATOM 1822 O O . ASP A 1 235 ? -51.777 -22.688 21.768 1.00 55.69 235 ASP A O 1
ATOM 1826 N N . SER A 1 236 ? -52.282 -21.228 23.386 1.00 56.91 236 SER A N 1
ATOM 1827 C CA . SER A 1 236 ? -52.750 -20.148 22.496 1.00 56.91 236 SER A CA 1
ATOM 1828 C C . SER A 1 236 ? -51.673 -19.600 21.546 1.00 56.91 236 SER A C 1
ATOM 1830 O O . SER A 1 236 ? -51.929 -18.663 20.793 1.00 56.91 236 SER A O 1
ATOM 1832 N N . ASN A 1 237 ? -50.464 -20.165 21.594 1.00 52.47 237 ASN A N 1
ATOM 1833 C CA . ASN A 1 237 ? -49.306 -19.780 20.798 1.00 52.47 237 ASN A CA 1
ATOM 1834 C C . ASN A 1 237 ? -48.901 -20.831 19.739 1.00 52.47 237 ASN A C 1
ATOM 1836 O O . ASN A 1 237 ? -47.883 -20.658 19.071 1.00 52.47 237 ASN A O 1
ATOM 1840 N N . CYS A 1 238 ? -49.670 -21.914 19.562 1.00 50.47 238 CYS A N 1
ATOM 1841 C CA . CYS A 1 238 ? -49.393 -22.947 18.559 1.00 50.47 238 CYS A CA 1
ATOM 1842 C C . CYS A 1 238 ? -50.444 -22.959 17.433 1.00 50.47 238 CYS A C 1
ATOM 1844 O O . CYS A 1 238 ? -51.642 -23.051 17.681 1.00 50.47 238 CYS A O 1
ATOM 1846 N N . LYS A 1 239 ? -50.001 -22.919 16.166 1.00 49.53 239 LYS A N 1
ATOM 1847 C CA . LYS A 1 239 ? -50.839 -23.238 14.994 1.00 49.53 239 LYS A CA 1
ATOM 1848 C C . LYS A 1 239 ? -50.566 -24.682 14.577 1.00 49.53 239 LYS A C 1
ATOM 1850 O O . LYS A 1 239 ? -49.536 -24.962 13.970 1.00 49.53 239 LYS A O 1
ATOM 1855 N N . CYS A 1 240 ? -51.481 -25.591 14.902 1.00 52.91 240 CYS A N 1
ATOM 1856 C CA . CYS A 1 240 ? -51.394 -26.983 14.472 1.00 52.91 240 CYS A CA 1
ATOM 1857 C C . CYS A 1 240 ? -51.696 -27.098 12.963 1.00 52.91 240 CYS A C 1
ATOM 1859 O O . CYS A 1 240 ? -52.775 -26.729 12.501 1.00 52.91 240 CYS A O 1
ATOM 1861 N N . GLY A 1 241 ? -50.722 -27.569 12.181 1.00 42.53 241 GLY A N 1
ATOM 1862 C CA . GLY A 1 241 ? -50.886 -27.820 10.749 1.00 42.53 241 GLY A CA 1
ATOM 1863 C C . GLY A 1 241 ? -51.584 -29.157 10.504 1.00 42.53 241 GLY A C 1
ATOM 1864 O O . GLY A 1 241 ? -51.081 -30.200 10.916 1.00 42.53 241 GLY A O 1
ATOM 1865 N N . ASN A 1 242 ? -52.732 -29.136 9.826 1.00 40.00 242 ASN A N 1
ATOM 1866 C CA . ASN A 1 242 ? -53.337 -30.343 9.266 1.00 40.00 242 ASN A CA 1
ATOM 1867 C C . ASN A 1 242 ? -52.591 -30.699 7.978 1.00 40.00 242 ASN A C 1
ATOM 1869 O O . ASN A 1 242 ? -52.774 -30.025 6.967 1.00 40.00 242 ASN A O 1
ATOM 1873 N N . ASN A 1 243 ? -51.778 -31.752 8.004 1.00 36.59 243 ASN A N 1
ATOM 1874 C CA . ASN A 1 243 ? -51.317 -32.373 6.766 1.00 36.59 243 ASN A CA 1
ATOM 1875 C C . ASN A 1 243 ? -52.399 -33.355 6.303 1.00 36.59 243 ASN A C 1
ATOM 1877 O O . ASN A 1 243 ? -52.680 -34.332 7.002 1.00 36.59 243 ASN A O 1
ATOM 1881 N N . ALA A 1 244 ? -53.024 -33.038 5.170 1.00 33.72 244 ALA A N 1
ATOM 1882 C CA . ALA A 1 244 ? -53.723 -34.001 4.324 1.00 33.72 244 ALA A CA 1
ATOM 1883 C C . ALA A 1 244 ? -52.718 -34.630 3.352 1.00 33.72 244 ALA A C 1
ATOM 1885 O O . ALA A 1 244 ? -51.794 -33.895 2.929 1.00 33.72 244 ALA A O 1
#

Solvent-accessible surface area (backbone atoms only — not comparable to full-atom values): 14569 Å² total; per-residue (Å²): 135,81,86,55,76,75,65,60,58,53,71,76,69,56,88,89,68,60,69,66,60,56,50,52,48,52,50,48,54,53,50,51,51,54,49,51,65,72,67,59,58,50,44,78,61,47,66,72,34,68,69,48,46,25,48,43,26,34,72,74,68,60,40,96,41,53,80,61,62,92,60,54,90,46,46,65,64,50,46,38,72,74,37,41,52,59,88,40,23,40,57,63,42,60,46,48,56,28,60,39,74,40,60,51,52,50,52,75,46,73,86,54,63,43,38,47,63,77,61,83,50,65,69,35,50,49,43,41,50,51,51,53,51,51,54,52,50,53,54,50,53,51,52,52,51,52,50,51,52,53,54,52,61,71,64,62,60,49,70,48,51,56,24,46,72,63,39,67,88,35,56,71,59,27,57,70,37,87,70,25,38,59,37,96,81,44,64,98,92,51,28,20,36,47,30,74,69,56,50,54,50,54,52,51,51,53,56,53,57,70,68,72,72,75,84,83,71,87,72,86,76,87,79,81,72,79,95,52,66,82,65,49,81,76,40,99,86,60,83,86,81,83,83,128

Radius of gyration: 36.2 Å; Cα contacts (8 Å, |Δi|>4): 168; chains: 1; bounding box: 77×60×105 Å

pLDDT: mean 73.92, std 17.86, range [32.72, 95.44]

Secondary structure (DSSP, 8-state):
-PPPHHHHHHHHH-TT--HHHHHHHHHHHHHHHHHHHHT---HHHHTTSHHHHHHIIIIIS--SSTT--TTGGGHHHHHHHHH-SHHHHHIIIIIHHHH-EE-TTTSS--S--EEGGG---HHHHHHHHHHHHHHHHHHHHHHHHHHHHHHHHHTT--HHHHHHHH-TT-HHHHHHSTTEEE-TT-STT--EEE-HHHHHHHHHHHHHHHHS-----------S--S-HHHHTT-TT-------

Sequence (244 aa):
MGLTMQATTELKTAEGKSPRLIAAFQAHITTDKARDELQQTDLNKIKLTEAFKKAMRQIVLKAETTTSTARDAELDAKAATTFGSPDQFSENSKAKIDNEEIPKGISGDENNPKTLGTINDIAQLYRIFFHYKDANTKVLEIKITELKKKINKGASKTPEQICNDIGDENERKCNTTKECIFNKTGEKNRNCTLSEEERKEAAKEQANQETGGKDGKPEEKSAKHGTDKNACDKDSNCKCGNNA